Protein AF-I0EMR9-F1 (afdb_monomer_lite)

pLDDT: mean 77.84, std 14.48, range [37.31, 94.44]

Foldseek 3Di:
DCVVPDPVCPDDDAFDPLLLCLLPDPDDDPVSVVVSVVCCVPDPSVRSCVVRCVVVVVCCVVPVVPPCPVVVVVVVVLVVLLVVLVVVLVLLVVVLVLLVVLLVVLVVLLVVLLVQLQVLLVVLLVLLVVQLVVLLVVLLVVLLVVLLVVLVVPDDPVRSLVVSVVSLVVVLVVSLVSNVVSLVVSLVVSLVSNLVSLVVSQVVVVVSQVVQVVSVHHDCLPHQDRDDDDDPVDLDPGLSVVLCCLSPNDPPPSDQCPVVVPDDDLSVLLVPQDDDPDDSVSSSVSSNRSSVVSSVCSVPPVRNVVSSVSNSVSSVVSSVVVSVVSVVSSVSSVVVSVVSVVVSVVSVVVSVVD

Organism: Helicobacter cetorum (strain ATCC BAA-429 / MIT 00-7128) (NCBI:txid182217)

Structure (mmCIF, N/CA/C/O backbone):
data_AF-I0EMR9-F1
#
_entry.id   AF-I0EMR9-F1
#
loop_
_atom_site.group_PDB
_atom_site.id
_atom_site.type_symbol
_atom_site.label_atom_id
_atom_site.label_alt_id
_atom_site.label_comp_id
_atom_site.label_asym_id
_atom_site.label_entity_id
_atom_site.label_seq_id
_atom_site.pdbx_PDB_ins_code
_atom_site.Cartn_x
_atom_site.Cartn_y
_atom_site.Cartn_z
_atom_site.occupancy
_atom_site.B_iso_or_equiv
_atom_site.auth_seq_id
_atom_site.auth_comp_id
_atom_site.auth_asym_id
_atom_site.auth_atom_id
_atom_site.pdbx_PDB_model_num
ATOM 1 N N . MET A 1 1 ? 24.211 -4.539 -69.429 1.00 57.00 1 MET A N 1
ATOM 2 C CA . MET A 1 1 ? 24.953 -4.117 -68.213 1.00 57.00 1 MET A CA 1
ATOM 3 C C . MET A 1 1 ? 24.045 -3.505 -67.154 1.00 57.00 1 MET A C 1
ATOM 5 O O . MET A 1 1 ? 24.111 -3.964 -66.026 1.00 57.00 1 MET A O 1
ATOM 9 N N . LYS A 1 2 ? 23.170 -2.542 -67.484 1.00 52.72 2 LYS A N 1
ATOM 10 C CA . LYS A 1 2 ? 22.245 -1.935 -66.504 1.00 52.72 2 LYS A CA 1
ATOM 11 C C . LYS A 1 2 ? 21.283 -2.948 -65.848 1.00 52.72 2 LYS A C 1
ATOM 13 O O . LYS A 1 2 ? 21.118 -2.918 -64.638 1.00 52.72 2 LYS A O 1
ATOM 18 N N . GLU A 1 3 ? 20.773 -3.917 -66.617 1.00 60.38 3 GLU A N 1
ATOM 19 C CA . GLU A 1 3 ? 19.965 -5.050 -66.111 1.00 60.38 3 GLU A CA 1
ATOM 20 C C . GLU A 1 3 ? 20.695 -5.967 -65.112 1.00 60.38 3 GLU A C 1
ATOM 22 O O . GLU A 1 3 ? 20.042 -6.654 -64.338 1.00 60.38 3 GLU A O 1
ATOM 27 N N . SER A 1 4 ? 22.033 -5.994 -65.112 1.00 60.91 4 SER A N 1
ATOM 28 C CA . SER A 1 4 ? 22.829 -6.928 -64.295 1.00 60.91 4 SER A CA 1
ATOM 29 C C . SER A 1 4 ? 23.559 -6.254 -63.127 1.00 60.91 4 SER A C 1
ATOM 31 O O . SER A 1 4 ? 23.993 -6.944 -62.212 1.00 60.91 4 SER A O 1
ATOM 33 N N . LEU A 1 5 ? 23.738 -4.926 -63.167 1.00 63.31 5 LEU A N 1
ATOM 34 C CA . LEU A 1 5 ? 24.597 -4.171 -62.237 1.00 63.31 5 LEU A CA 1
ATOM 35 C C . LEU A 1 5 ? 23.860 -3.053 -61.466 1.00 63.31 5 LEU A C 1
ATOM 37 O O . LEU A 1 5 ? 24.448 -2.454 -60.567 1.00 63.31 5 LEU A O 1
ATOM 41 N N . GLY A 1 6 ? 22.582 -2.796 -61.773 1.00 63.25 6 GLY A N 1
ATOM 42 C CA . GLY A 1 6 ? 21.730 -1.838 -61.055 1.00 63.25 6 GLY A CA 1
ATOM 43 C C . GLY A 1 6 ? 22.098 -0.358 -61.253 1.00 63.25 6 GLY A C 1
ATOM 44 O O . GLY A 1 6 ? 22.962 -0.008 -62.057 1.00 63.25 6 GLY A O 1
ATOM 45 N N . ASP A 1 7 ? 21.440 0.524 -60.494 1.00 60.56 7 ASP A N 1
ATOM 46 C CA . ASP A 1 7 ? 21.558 1.994 -60.609 1.00 60.56 7 ASP A CA 1
ATOM 47 C C . ASP A 1 7 ? 22.852 2.581 -60.014 1.00 60.56 7 ASP A C 1
ATOM 49 O O . ASP A 1 7 ? 23.124 3.779 -60.128 1.00 60.56 7 ASP A O 1
ATOM 53 N N . PHE A 1 8 ? 23.677 1.744 -59.379 1.00 55.03 8 PHE A N 1
ATOM 54 C CA . PHE A 1 8 ? 24.953 2.155 -58.789 1.00 55.03 8 PHE A CA 1
ATOM 55 C C . PHE A 1 8 ? 26.100 2.217 -59.814 1.00 55.03 8 PHE A C 1
ATOM 57 O O . PHE A 1 8 ? 27.158 2.765 -59.507 1.00 55.03 8 PHE A O 1
ATOM 64 N N . TYR A 1 9 ? 25.900 1.699 -61.033 1.00 57.62 9 TYR A N 1
ATOM 65 C CA . TYR A 1 9 ? 26.898 1.689 -62.109 1.00 57.62 9 TYR A CA 1
ATOM 66 C C . TYR A 1 9 ? 26.461 2.589 -63.276 1.00 57.62 9 TYR A C 1
ATOM 68 O O . TYR A 1 9 ? 25.868 2.145 -64.258 1.00 57.62 9 TYR A O 1
ATOM 76 N N . ASN A 1 10 ? 26.755 3.888 -63.160 1.00 57.81 10 ASN A N 1
ATOM 77 C CA . ASN A 1 10 ? 26.250 4.912 -64.086 1.00 57.81 10 ASN A CA 1
ATOM 78 C C . ASN A 1 10 ? 27.182 5.239 -65.261 1.00 57.81 10 ASN A C 1
ATOM 80 O O . ASN A 1 10 ? 26.785 5.975 -66.163 1.00 57.81 10 ASN A O 1
ATOM 84 N N . GLN A 1 11 ? 28.408 4.712 -65.278 1.00 66.44 11 GLN A N 1
ATOM 85 C CA . GLN A 1 11 ? 29.391 4.980 -66.331 1.00 66.44 11 GLN A CA 1
ATOM 86 C C . GLN A 1 11 ? 30.231 3.734 -66.627 1.00 66.44 11 GLN A C 1
ATOM 88 O O . GLN A 1 11 ? 30.486 2.916 -65.744 1.00 66.44 11 GLN A O 1
ATOM 93 N N . HIS A 1 12 ? 30.653 3.586 -67.883 1.00 73.12 12 HIS A N 1
ATOM 94 C CA . HIS A 1 12 ? 31.552 2.522 -68.323 1.00 73.12 12 HIS A CA 1
ATOM 95 C C . HIS A 1 12 ? 32.537 3.075 -69.355 1.00 73.12 12 HIS A C 1
ATOM 97 O O . HIS A 1 12 ? 32.169 3.917 -70.173 1.00 73.12 12 HIS A O 1
ATOM 103 N N . LEU A 1 13 ? 33.781 2.592 -69.315 1.00 81.81 13 LEU A N 1
ATOM 104 C CA . LEU A 1 13 ? 34.810 2.905 -70.302 1.00 81.81 13 LEU A CA 1
ATOM 105 C C . LEU A 1 13 ? 35.253 1.609 -70.983 1.00 81.81 13 LEU A C 1
ATOM 107 O O . LEU A 1 13 ? 35.624 0.648 -70.312 1.00 81.81 13 LEU A O 1
ATOM 111 N N . VAL A 1 14 ? 35.212 1.589 -72.314 1.00 86.62 14 VAL A N 1
ATOM 112 C CA . VAL A 1 14 ? 35.614 0.435 -73.127 1.00 86.62 14 VAL A CA 1
ATOM 113 C C . VAL A 1 14 ? 36.979 0.712 -73.748 1.00 86.62 14 VAL A C 1
ATOM 115 O O . VAL A 1 14 ? 37.175 1.752 -74.377 1.00 86.62 14 VAL A O 1
ATOM 118 N N . LEU A 1 15 ? 37.908 -0.231 -73.594 1.00 93.06 15 LEU A N 1
ATOM 119 C CA . LEU A 1 15 ? 39.251 -0.172 -74.170 1.00 93.06 15 LEU A CA 1
ATOM 120 C C . LEU A 1 15 ? 39.703 -1.547 -74.673 1.00 93.06 15 LEU A C 1
ATOM 122 O O . LEU A 1 15 ? 39.215 -2.579 -74.210 1.00 93.06 15 LEU A O 1
ATOM 126 N N . SER A 1 16 ? 40.680 -1.563 -75.583 1.00 93.31 16 SER A N 1
ATOM 127 C CA . SER A 1 16 ? 41.317 -2.802 -76.046 1.00 93.31 16 SER A CA 1
ATOM 128 C C . SER A 1 16 ? 42.673 -2.997 -75.373 1.00 93.31 16 SER A C 1
ATOM 130 O O . SER A 1 16 ? 43.706 -2.534 -75.856 1.00 93.31 16 SER A O 1
ATOM 132 N N . ALA A 1 17 ? 42.681 -3.709 -74.244 1.00 90.06 17 ALA A N 1
ATOM 133 C CA . ALA A 1 17 ? 43.898 -3.954 -73.468 1.00 90.06 17 ALA A CA 1
ATOM 134 C C . ALA A 1 17 ? 44.997 -4.654 -74.289 1.00 90.06 17 ALA A C 1
ATOM 136 O O . ALA A 1 17 ? 46.173 -4.324 -74.153 1.00 90.06 17 ALA A O 1
ATOM 137 N N . ARG A 1 18 ? 44.614 -5.577 -75.183 1.00 89.75 18 ARG A N 1
ATOM 138 C CA . ARG A 1 18 ? 45.546 -6.300 -76.061 1.00 89.75 18 ARG A CA 1
ATOM 139 C C . ARG A 1 18 ? 46.257 -5.358 -77.032 1.00 89.75 18 ARG A C 1
ATOM 141 O O . ARG A 1 18 ? 47.477 -5.419 -77.138 1.00 89.75 18 ARG A O 1
ATOM 148 N N . VAL A 1 19 ? 45.514 -4.462 -77.684 1.00 90.50 19 VAL A N 1
ATOM 149 C CA . VAL A 1 19 ? 46.076 -3.496 -78.643 1.00 90.50 19 VAL A CA 1
ATOM 150 C C . VAL A 1 19 ? 46.979 -2.489 -77.929 1.00 90.50 19 VAL A C 1
ATOM 152 O O . VAL A 1 19 ? 48.073 -2.202 -78.412 1.00 90.50 19 VAL A O 1
ATOM 155 N N . ILE A 1 20 ? 46.589 -2.022 -76.739 1.00 91.75 20 ILE A N 1
ATOM 156 C CA . ILE A 1 20 ? 47.419 -1.133 -75.908 1.00 91.75 20 ILE A CA 1
ATOM 157 C C . ILE A 1 20 ? 48.723 -1.827 -75.507 1.00 91.75 20 ILE A C 1
ATOM 159 O O . ILE A 1 20 ? 49.802 -1.262 -75.678 1.00 91.75 20 ILE A O 1
ATOM 163 N N . PHE A 1 21 ? 48.633 -3.063 -75.010 1.00 90.94 21 PHE A N 1
ATOM 164 C CA . PHE A 1 21 ? 49.788 -3.858 -74.602 1.00 90.94 21 PHE A CA 1
ATOM 165 C C . PHE A 1 21 ? 50.776 -4.053 -75.756 1.00 90.94 21 PHE A C 1
ATOM 167 O O . PHE A 1 21 ? 51.955 -3.742 -75.603 1.00 90.94 21 PHE A O 1
ATOM 174 N N . LEU A 1 22 ? 50.298 -4.498 -76.922 1.00 89.94 22 LEU A N 1
ATOM 175 C CA . LEU A 1 22 ? 51.147 -4.698 -78.100 1.00 89.94 22 LEU A CA 1
ATOM 176 C C . LEU A 1 22 ? 51.784 -3.384 -78.580 1.00 89.94 22 LEU A C 1
ATOM 178 O O . LEU A 1 22 ? 52.939 -3.379 -79.002 1.00 89.94 22 LEU A O 1
ATOM 182 N N . SER A 1 23 ? 51.073 -2.261 -78.456 1.00 88.75 23 SER A N 1
ATOM 183 C CA . SER A 1 23 ? 51.572 -0.940 -78.859 1.00 88.75 23 SER A CA 1
ATOM 184 C C . SER A 1 23 ? 52.645 -0.382 -77.912 1.00 88.75 23 SER A C 1
ATOM 186 O O . SER A 1 23 ? 53.575 0.288 -78.364 1.00 88.75 23 SER A O 1
ATOM 188 N N . LEU A 1 24 ? 52.545 -0.644 -76.602 1.00 88.31 24 LEU A N 1
ATOM 189 C CA . LEU A 1 24 ? 53.453 -0.092 -75.581 1.00 88.31 24 LEU A CA 1
ATOM 190 C C . LEU A 1 24 ? 54.615 -1.014 -75.198 1.00 88.31 24 LEU A C 1
ATOM 192 O O . LEU A 1 24 ? 55.647 -0.518 -74.750 1.00 88.31 24 LEU A O 1
ATOM 196 N N . ALA A 1 25 ? 54.464 -2.332 -75.327 1.00 87.19 25 ALA A N 1
ATOM 197 C CA . ALA A 1 25 ? 55.454 -3.282 -74.836 1.00 87.19 25 ALA A CA 1
ATOM 198 C C . ALA A 1 25 ? 56.782 -3.187 -75.605 1.00 87.19 25 ALA A C 1
ATOM 200 O O . ALA A 1 25 ? 56.816 -3.258 -76.839 1.00 87.19 25 ALA A O 1
ATOM 201 N N . ASN A 1 26 ? 57.879 -3.077 -74.852 1.00 80.56 26 ASN A N 1
ATOM 202 C CA . ASN A 1 26 ? 59.245 -3.031 -75.383 1.00 80.56 26 ASN A CA 1
ATOM 203 C C . ASN A 1 26 ? 59.861 -4.426 -75.556 1.00 80.56 26 ASN A C 1
ATOM 205 O O . ASN A 1 26 ? 60.714 -4.610 -76.416 1.00 80.56 26 ASN A O 1
ATOM 209 N N . PHE A 1 27 ? 59.405 -5.405 -74.773 1.00 80.69 27 PHE A N 1
ATOM 210 C CA . PHE A 1 27 ? 59.876 -6.787 -74.821 1.00 80.69 27 PHE A CA 1
ATOM 211 C C . PHE A 1 27 ? 58.673 -7.713 -74.972 1.00 80.69 27 PHE A C 1
ATOM 213 O O . PHE A 1 27 ? 57.772 -7.709 -74.132 1.00 80.69 27 PHE A O 1
ATOM 220 N N . LEU A 1 28 ? 58.641 -8.470 -76.067 1.00 83.44 28 LEU A N 1
ATOM 221 C CA . LEU A 1 28 ? 57.548 -9.366 -76.425 1.00 83.44 28 LEU A CA 1
ATOM 222 C C . LEU A 1 28 ? 58.104 -10.734 -76.823 1.00 83.44 28 LEU A C 1
ATOM 224 O O . LEU A 1 28 ? 59.169 -10.821 -77.422 1.00 83.44 28 LEU A O 1
ATOM 228 N N . LEU A 1 29 ? 57.354 -11.786 -76.497 1.00 83.38 29 LEU A N 1
ATOM 229 C CA . LEU A 1 29 ? 57.577 -13.137 -77.016 1.00 83.38 29 LEU A CA 1
ATOM 230 C C . LEU A 1 29 ? 57.146 -13.214 -78.493 1.00 83.38 29 LEU A C 1
ATOM 232 O O . LEU A 1 29 ? 56.261 -12.458 -78.902 1.00 83.38 29 LEU A O 1
ATOM 236 N N . ASP A 1 30 ? 57.732 -14.136 -79.260 1.00 76.25 30 ASP A N 1
ATOM 237 C CA . ASP A 1 30 ? 57.653 -14.197 -80.733 1.00 76.25 30 ASP A CA 1
ATOM 238 C C . ASP A 1 30 ? 56.242 -14.043 -81.321 1.00 76.25 30 ASP A C 1
ATOM 240 O O . ASP A 1 30 ? 56.047 -13.294 -82.280 1.00 76.25 30 ASP A O 1
ATOM 244 N N . ASP A 1 31 ? 55.231 -14.694 -80.745 1.00 78.19 31 ASP A N 1
ATOM 245 C CA . ASP A 1 31 ? 53.859 -14.614 -81.267 1.00 78.19 31 ASP A CA 1
ATOM 246 C C . ASP A 1 31 ? 53.235 -13.223 -81.076 1.00 78.19 31 ASP A C 1
ATOM 248 O O . ASP A 1 31 ? 52.557 -12.708 -81.967 1.00 78.19 31 ASP A O 1
ATOM 252 N N . ASN A 1 32 ? 53.529 -12.562 -79.952 1.00 84.62 32 ASN A N 1
ATOM 253 C CA . ASN A 1 32 ? 53.104 -11.183 -79.709 1.00 84.62 32 ASN A CA 1
ATOM 254 C C . ASN A 1 32 ? 53.882 -10.198 -80.595 1.00 84.62 32 ASN A C 1
ATOM 256 O O . ASN A 1 32 ? 53.346 -9.158 -80.973 1.00 84.62 32 ASN A O 1
ATOM 260 N N . LEU A 1 33 ? 55.141 -10.511 -80.918 1.00 83.38 33 LEU A N 1
ATOM 261 C CA . LEU A 1 33 ? 55.983 -9.687 -81.782 1.00 83.38 33 LEU A CA 1
ATOM 262 C C . LEU A 1 33 ? 55.445 -9.680 -83.218 1.00 83.38 33 LEU A C 1
ATOM 264 O O . LEU A 1 33 ? 55.213 -8.607 -83.769 1.00 83.38 33 LEU A O 1
ATOM 268 N N . LYS A 1 34 ? 55.100 -10.855 -83.760 1.00 85.75 34 LYS A N 1
ATOM 269 C CA . LYS A 1 34 ? 54.436 -10.979 -85.070 1.00 85.75 34 LYS A CA 1
ATOM 270 C C . LYS A 1 34 ? 53.102 -10.237 -85.119 1.00 85.75 34 LYS A C 1
ATOM 272 O O . LYS A 1 34 ? 52.757 -9.623 -86.126 1.00 85.75 34 LYS A O 1
ATOM 277 N N . GLU A 1 35 ? 52.314 -10.308 -84.049 1.00 86.94 35 GLU A N 1
ATOM 278 C CA . GLU A 1 35 ? 51.030 -9.604 -83.971 1.00 86.94 35 GLU A CA 1
ATOM 279 C C . GLU A 1 35 ? 51.223 -8.079 -83.915 1.00 86.94 35 GLU A C 1
ATOM 281 O O . GLU A 1 35 ? 50.539 -7.346 -84.629 1.00 86.94 35 GLU A O 1
ATOM 286 N N . LYS A 1 36 ? 52.209 -7.598 -83.146 1.00 87.44 36 LYS A N 1
ATOM 287 C CA . LYS A 1 36 ? 52.600 -6.182 -83.112 1.00 87.44 36 LYS A CA 1
ATOM 288 C C . LYS A 1 36 ? 53.056 -5.688 -84.486 1.00 87.44 36 LYS A C 1
ATOM 290 O O . LYS A 1 36 ? 52.600 -4.633 -84.919 1.00 87.44 36 LYS A O 1
ATOM 295 N N . GLU A 1 37 ? 53.905 -6.443 -85.181 1.00 87.75 37 GLU A N 1
ATOM 296 C CA . GLU A 1 37 ? 54.370 -6.112 -86.536 1.00 87.75 37 GLU A CA 1
ATOM 297 C C . GLU A 1 37 ? 53.203 -5.977 -87.522 1.00 87.75 37 GLU A C 1
ATOM 299 O O . GLU A 1 37 ? 53.158 -5.019 -88.292 1.00 87.75 37 GLU A O 1
ATOM 304 N N . LYS A 1 38 ? 52.205 -6.871 -87.455 1.00 89.44 38 LYS A N 1
ATOM 305 C CA . LYS A 1 38 ? 50.999 -6.789 -88.300 1.00 89.44 38 LYS A CA 1
ATOM 306 C C . LYS A 1 38 ? 50.188 -5.516 -88.064 1.00 89.44 38 LYS A C 1
ATOM 308 O O . LYS A 1 38 ? 49.702 -4.920 -89.027 1.00 89.44 38 LYS A O 1
ATOM 313 N N . PHE A 1 39 ? 50.031 -5.106 -86.806 1.00 89.62 39 PHE A N 1
ATOM 314 C CA . PHE A 1 39 ? 49.334 -3.865 -86.469 1.00 89.62 39 PHE A CA 1
ATOM 315 C C . PHE A 1 39 ? 50.131 -2.632 -86.912 1.00 89.62 39 PHE A C 1
ATOM 317 O O . PHE A 1 39 ? 49.555 -1.740 -87.533 1.00 89.62 39 PHE A O 1
ATOM 324 N N . LEU A 1 40 ? 51.448 -2.619 -86.673 1.00 86.75 40 LEU A N 1
ATOM 325 C CA . LEU A 1 40 ? 52.331 -1.510 -87.049 1.00 86.75 40 LEU A CA 1
ATOM 326 C C . LEU A 1 40 ? 52.543 -1.367 -88.562 1.00 86.75 40 LEU A C 1
ATOM 328 O O . LEU A 1 40 ? 52.886 -0.286 -89.030 1.00 86.75 40 LEU A O 1
ATOM 332 N N . ALA A 1 41 ? 52.299 -2.426 -89.338 1.00 91.62 41 ALA A N 1
ATOM 333 C CA . ALA A 1 41 ? 52.301 -2.357 -90.797 1.00 91.62 41 ALA A CA 1
ATOM 334 C C . ALA A 1 41 ? 51.144 -1.511 -91.369 1.00 91.62 41 ALA A C 1
ATOM 336 O O . ALA A 1 41 ? 51.240 -1.051 -92.503 1.00 91.62 41 ALA A O 1
ATOM 337 N N . HIS A 1 42 ? 50.059 -1.318 -90.608 1.00 91.81 42 HIS A N 1
ATOM 338 C CA . HIS A 1 42 ? 48.843 -0.634 -91.072 1.00 91.81 42 HIS A CA 1
ATOM 339 C C . HIS A 1 42 ? 48.521 0.645 -90.298 1.00 91.81 42 HIS A C 1
ATOM 341 O O . HIS A 1 42 ? 47.816 1.506 -90.817 1.00 91.81 42 HIS A O 1
ATOM 347 N N . PHE A 1 43 ? 49.004 0.759 -89.063 1.00 91.12 43 PHE A N 1
ATOM 348 C CA . PHE A 1 43 ? 48.724 1.877 -88.172 1.00 91.12 43 PHE A CA 1
ATOM 349 C C . PHE A 1 43 ? 49.983 2.240 -87.397 1.00 91.12 43 PHE A C 1
ATOM 351 O O . PHE A 1 43 ? 50.720 1.370 -86.938 1.00 91.12 43 PHE A O 1
ATOM 358 N N . SER A 1 44 ? 50.208 3.528 -87.189 1.00 92.88 44 SER A N 1
ATOM 359 C CA . SER A 1 44 ? 51.214 3.998 -86.244 1.00 92.88 44 SER A CA 1
ATOM 360 C C . SER A 1 44 ? 50.865 3.578 -84.811 1.00 92.88 44 SER A C 1
ATOM 362 O O . SER A 1 44 ? 49.720 3.255 -84.475 1.00 92.88 44 SER A O 1
ATOM 364 N N . LYS A 1 45 ? 51.865 3.605 -83.928 1.00 90.31 45 LYS A N 1
ATOM 365 C CA . LYS A 1 45 ? 51.675 3.331 -82.499 1.00 90.31 45 LYS A CA 1
ATOM 366 C C . LYS A 1 45 ? 50.619 4.262 -81.896 1.00 90.31 45 LYS A C 1
ATOM 368 O O . LYS A 1 45 ? 49.773 3.815 -81.128 1.00 90.31 45 LYS A O 1
ATOM 373 N N . GLU A 1 46 ? 50.670 5.538 -82.245 1.00 92.44 46 GLU A N 1
ATOM 374 C CA . GLU A 1 46 ? 49.771 6.577 -81.755 1.00 92.44 46 GLU A CA 1
ATOM 375 C C . GLU A 1 46 ? 48.325 6.309 -82.199 1.00 92.44 46 GLU A C 1
ATOM 377 O O . GLU A 1 46 ? 47.419 6.346 -81.367 1.00 92.44 46 GLU A O 1
ATOM 382 N N . GLU A 1 47 ? 48.114 5.919 -83.462 1.00 92.50 47 GLU A N 1
ATOM 383 C CA . GLU A 1 47 ? 46.792 5.539 -83.984 1.00 92.50 47 GLU A CA 1
ATOM 384 C C . GLU A 1 47 ? 46.230 4.285 -83.303 1.00 92.50 47 GLU A C 1
ATOM 386 O O . GLU A 1 47 ? 45.028 4.208 -83.037 1.00 92.50 47 GLU A O 1
ATOM 391 N N . LEU A 1 48 ? 47.074 3.296 -82.990 1.00 93.62 48 LEU A N 1
ATOM 392 C CA . LEU A 1 48 ? 46.652 2.105 -82.245 1.00 93.62 48 LEU A CA 1
ATOM 393 C C . LEU A 1 48 ? 46.239 2.454 -80.810 1.00 93.62 48 LEU A C 1
ATOM 395 O O . LEU A 1 48 ? 45.227 1.944 -80.324 1.00 93.62 48 LEU A O 1
ATOM 399 N N . LEU A 1 49 ? 46.984 3.337 -80.137 1.00 94.00 49 LEU A N 1
ATOM 400 C CA . LEU A 1 49 ? 46.650 3.813 -78.791 1.00 94.00 49 LEU A CA 1
ATOM 401 C C . LEU A 1 49 ? 45.358 4.637 -78.778 1.00 94.00 49 LEU A C 1
ATOM 403 O O . LEU A 1 49 ? 44.544 4.478 -77.864 1.00 94.00 49 LEU A O 1
ATOM 407 N N . GLU A 1 50 ? 45.138 5.469 -79.794 1.00 93.00 50 GLU A N 1
ATOM 408 C CA . GLU A 1 50 ? 43.900 6.228 -79.964 1.00 93.00 50 GLU A CA 1
ATOM 409 C C . GLU A 1 50 ? 42.704 5.300 -80.212 1.00 93.00 50 GLU A C 1
ATOM 411 O O . GLU A 1 50 ? 41.735 5.335 -79.452 1.00 93.00 50 GLU A O 1
ATOM 416 N N . LYS A 1 51 ? 42.796 4.391 -81.194 1.00 90.75 51 LYS A N 1
ATOM 417 C CA . LYS A 1 51 ? 41.730 3.420 -81.513 1.00 90.75 51 LYS A CA 1
ATOM 418 C C . LYS A 1 51 ? 41.410 2.481 -80.354 1.00 90.75 51 LYS A C 1
ATOM 420 O O . LYS A 1 51 ? 40.282 2.008 -80.238 1.00 90.75 51 LYS A O 1
ATOM 425 N N . ALA A 1 52 ? 42.387 2.199 -79.496 1.00 93.69 52 ALA A N 1
ATOM 426 C CA . ALA A 1 52 ? 42.190 1.376 -78.312 1.00 93.69 52 ALA A CA 1
ATOM 427 C C . ALA A 1 52 ? 41.673 2.154 -77.087 1.00 93.69 52 ALA A C 1
ATOM 429 O O . ALA A 1 52 ? 41.543 1.550 -76.020 1.00 93.69 52 ALA A O 1
ATOM 430 N N . ASN A 1 53 ? 41.364 3.452 -77.226 1.00 93.50 53 ASN A N 1
ATOM 431 C CA . ASN A 1 53 ? 40.924 4.364 -76.162 1.00 93.50 53 ASN A CA 1
ATOM 432 C C . ASN A 1 53 ? 41.933 4.541 -75.013 1.00 93.50 53 ASN A C 1
ATOM 434 O O . ASN A 1 53 ? 41.553 4.876 -73.887 1.00 93.50 53 ASN A O 1
ATOM 438 N N . PHE A 1 54 ? 43.232 4.361 -75.271 1.00 93.31 54 PHE A N 1
ATOM 439 C CA . PHE A 1 54 ? 44.263 4.478 -74.237 1.00 93.31 54 PHE A CA 1
ATOM 440 C C . PHE A 1 54 ? 44.296 5.868 -73.601 1.00 93.31 54 PHE A C 1
ATOM 442 O O . PHE A 1 54 ? 44.312 5.990 -72.378 1.00 93.31 54 PHE A O 1
ATOM 449 N N . TYR A 1 55 ? 44.275 6.925 -74.415 1.00 92.00 55 TYR A N 1
ATOM 450 C CA . TYR A 1 55 ? 44.365 8.297 -73.912 1.00 92.00 55 TYR A CA 1
ATOM 451 C C . TYR A 1 55 ? 43.119 8.708 -73.124 1.00 92.00 55 TYR A C 1
ATOM 453 O O . TYR A 1 55 ? 43.245 9.368 -72.095 1.00 92.00 55 TYR A O 1
ATOM 461 N N . ALA A 1 56 ? 41.933 8.257 -73.545 1.00 88.50 56 ALA A N 1
ATOM 462 C CA . ALA A 1 56 ? 40.697 8.447 -72.789 1.00 88.50 56 ALA A CA 1
ATOM 463 C C . ALA A 1 56 ? 40.768 7.749 -71.419 1.00 88.50 56 ALA A C 1
ATOM 465 O O . ALA A 1 56 ? 40.424 8.352 -70.405 1.00 88.50 56 ALA A O 1
ATOM 466 N N . PHE A 1 57 ? 41.297 6.521 -71.367 1.00 89.56 57 PHE A N 1
ATOM 467 C CA . PHE A 1 57 ? 41.519 5.798 -70.112 1.00 89.56 57 PHE A CA 1
ATOM 468 C C . PHE A 1 57 ? 42.570 6.459 -69.214 1.00 89.56 57 PHE A C 1
ATOM 470 O O . PHE A 1 57 ? 42.338 6.638 -68.020 1.00 89.56 57 PHE A O 1
ATOM 477 N N . SER A 1 58 ? 43.704 6.875 -69.780 1.00 87.25 58 SER A N 1
ATOM 478 C CA . SER A 1 58 ? 44.755 7.578 -69.041 1.00 87.25 58 SER A CA 1
ATOM 479 C C . SER A 1 58 ? 44.238 8.894 -68.458 1.00 87.25 58 SER A C 1
ATOM 481 O O . SER A 1 58 ? 44.520 9.206 -67.302 1.00 87.25 58 SER A O 1
ATOM 483 N N . LYS A 1 59 ? 43.451 9.649 -69.233 1.00 86.88 59 LYS A N 1
ATOM 484 C CA . LYS A 1 59 ? 42.806 10.882 -68.775 1.00 86.88 59 LYS A CA 1
ATOM 485 C C . LYS A 1 59 ? 41.802 10.596 -67.660 1.00 86.88 59 LYS A C 1
ATOM 487 O O . LYS A 1 59 ? 41.868 11.260 -66.633 1.00 86.88 59 LYS A O 1
ATOM 492 N N . PHE A 1 60 ? 40.957 9.575 -67.810 1.00 86.19 60 PHE A N 1
ATOM 493 C CA . PHE A 1 60 ? 40.019 9.147 -66.770 1.00 86.19 60 PHE A CA 1
ATOM 494 C C . PHE A 1 60 ? 40.737 8.821 -65.453 1.00 86.19 60 PHE A C 1
ATOM 496 O O . PHE A 1 60 ? 40.355 9.330 -64.402 1.00 86.19 60 PHE A O 1
ATOM 503 N N . LEU A 1 61 ? 41.820 8.034 -65.492 1.00 82.88 61 LEU A N 1
ATOM 504 C CA . LEU A 1 61 ? 42.590 7.713 -64.287 1.00 82.88 61 LEU A CA 1
ATOM 505 C C . LEU A 1 61 ? 43.168 8.968 -63.623 1.00 82.88 61 LEU A C 1
ATOM 507 O O . LEU A 1 61 ? 43.072 9.116 -62.408 1.00 82.88 61 LEU A O 1
ATOM 511 N N . GLN A 1 62 ? 43.741 9.879 -64.408 1.00 80.44 62 GLN A N 1
ATOM 512 C CA . GLN A 1 62 ? 44.426 11.062 -63.883 1.00 80.44 62 GLN A CA 1
ATOM 513 C C . GLN A 1 62 ? 43.471 12.180 -63.438 1.00 80.44 62 GLN A C 1
ATOM 515 O O . GLN A 1 62 ? 43.801 12.915 -62.511 1.00 80.44 62 GLN A O 1
ATOM 520 N N . GLN A 1 63 ? 42.313 12.324 -64.087 1.00 76.69 63 GLN A N 1
ATOM 521 C CA . GLN A 1 63 ? 41.443 13.497 -63.942 1.00 76.69 63 GLN A CA 1
ATOM 522 C C . GLN A 1 63 ? 40.052 13.197 -63.390 1.00 76.69 63 GLN A C 1
ATOM 524 O O . GLN A 1 63 ? 39.480 14.084 -62.772 1.00 76.69 63 GLN A O 1
ATOM 529 N N . ASP A 1 64 ? 39.511 11.989 -63.557 1.00 71.81 64 ASP A N 1
ATOM 530 C CA . ASP A 1 64 ? 38.122 11.678 -63.171 1.00 71.81 64 ASP A CA 1
ATOM 531 C C . ASP A 1 64 ? 38.056 10.684 -61.996 1.00 71.81 64 ASP A C 1
ATOM 533 O O . ASP A 1 64 ? 37.190 10.764 -61.114 1.00 71.81 64 ASP A O 1
ATOM 537 N N . PHE A 1 65 ? 39.000 9.739 -61.957 1.00 72.81 65 PHE A N 1
ATOM 538 C CA . PHE A 1 65 ? 39.082 8.709 -60.927 1.00 72.81 65 PHE A CA 1
ATOM 539 C C . PHE A 1 65 ? 39.725 9.237 -59.640 1.00 72.81 65 PHE A C 1
ATOM 541 O O . PHE A 1 65 ? 39.119 9.136 -58.572 1.00 72.81 65 PHE A O 1
ATOM 548 N N . ILE A 1 66 ? 40.924 9.827 -59.745 1.00 70.75 66 ILE A N 1
ATOM 549 C CA . ILE A 1 66 ? 41.731 10.280 -58.595 1.00 70.75 66 ILE A CA 1
ATOM 550 C C . ILE A 1 66 ? 41.240 11.630 -58.035 1.00 70.75 66 ILE A C 1
ATOM 552 O O . ILE A 1 66 ? 41.486 11.951 -56.867 1.00 70.75 66 ILE A O 1
ATOM 556 N N . THR A 1 67 ? 40.485 12.410 -58.810 1.00 69.06 67 THR A N 1
ATOM 557 C CA . THR A 1 67 ? 39.928 13.692 -58.356 1.00 69.06 67 THR A CA 1
ATOM 558 C C . THR A 1 67 ? 38.799 13.514 -57.347 1.00 69.06 67 THR A C 1
ATOM 560 O O . THR A 1 67 ? 38.005 12.564 -57.381 1.00 69.06 67 THR A O 1
ATOM 563 N N . ASN A 1 68 ? 38.751 14.460 -56.406 1.00 68.44 68 ASN A N 1
ATOM 564 C CA . ASN A 1 68 ? 37.755 14.550 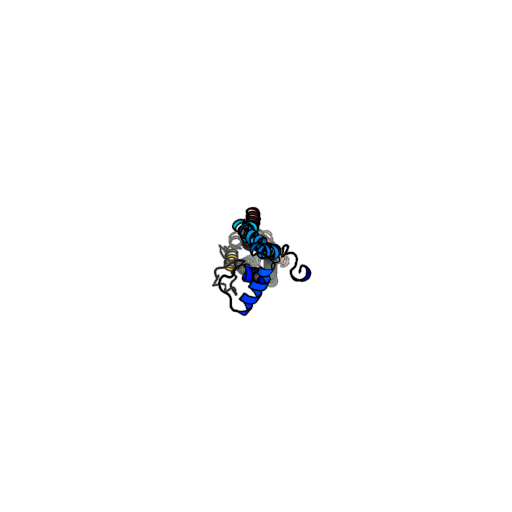-55.341 1.00 68.44 68 ASN A CA 1
ATOM 565 C C . ASN A 1 68 ? 37.645 13.269 -54.489 1.00 68.44 68 ASN A C 1
ATOM 567 O O . ASN A 1 68 ? 36.620 13.026 -53.857 1.00 68.44 68 ASN A O 1
ATOM 571 N N . THR A 1 69 ? 38.700 12.442 -54.435 1.00 74.62 69 THR A N 1
ATOM 572 C CA . THR A 1 69 ? 38.728 11.196 -53.645 1.00 74.62 69 THR A CA 1
ATOM 573 C C . THR A 1 69 ? 38.424 11.461 -52.169 1.00 74.62 69 THR A C 1
ATOM 575 O O . THR A 1 69 ? 37.616 10.753 -51.573 1.00 74.62 69 THR A O 1
ATOM 578 N N . GLN A 1 70 ? 38.987 12.530 -51.593 1.00 75.31 70 GLN A N 1
ATOM 579 C CA . GLN A 1 70 ? 38.702 12.925 -50.211 1.00 75.31 70 GLN A CA 1
ATOM 580 C C . GLN A 1 70 ? 37.227 13.303 -50.008 1.00 75.31 70 GLN A C 1
ATOM 582 O O . GLN A 1 70 ? 36.619 12.900 -49.020 1.00 75.31 70 GLN A O 1
ATOM 587 N N . GLU A 1 71 ? 36.622 14.031 -50.949 1.00 80.50 71 GLU A N 1
ATOM 588 C CA . GLU A 1 71 ? 35.201 14.390 -50.891 1.00 80.50 71 GLU A CA 1
ATOM 589 C C . GLU A 1 71 ? 34.298 13.162 -51.044 1.00 80.50 71 GLU A C 1
ATOM 591 O O . GLU A 1 71 ? 33.333 13.018 -50.294 1.00 80.50 71 GLU A O 1
ATOM 596 N N . LYS A 1 72 ? 34.635 12.238 -51.956 1.00 77.38 72 LYS A N 1
ATOM 597 C CA . LYS A 1 72 ? 33.938 10.953 -52.137 1.00 77.38 72 LYS A CA 1
ATOM 598 C C . LYS A 1 72 ? 33.989 10.124 -50.845 1.00 77.38 72 LYS A C 1
ATOM 600 O O . LYS A 1 72 ? 32.949 9.655 -50.382 1.00 77.38 72 LYS A O 1
ATOM 605 N N . ILE A 1 73 ? 35.164 10.008 -50.215 1.00 78.12 73 ILE A N 1
ATOM 606 C CA . ILE A 1 73 ? 35.345 9.320 -48.923 1.00 78.12 73 ILE A CA 1
ATOM 607 C C . ILE A 1 73 ? 34.527 10.007 -47.822 1.00 78.12 73 ILE A C 1
ATOM 609 O O . ILE A 1 73 ? 33.784 9.337 -47.104 1.00 78.12 73 ILE A O 1
ATOM 613 N N . ASN A 1 74 ? 34.607 11.335 -47.709 1.00 81.31 74 ASN A N 1
ATOM 614 C CA . ASN A 1 74 ? 33.860 12.104 -46.712 1.00 81.31 74 ASN A CA 1
ATOM 615 C C . ASN A 1 74 ? 32.341 11.949 -46.889 1.00 81.31 74 ASN A C 1
ATOM 617 O O . ASN A 1 74 ? 31.620 11.827 -45.903 1.00 81.31 74 ASN A O 1
ATOM 621 N N . THR A 1 75 ? 31.842 11.921 -48.126 1.00 82.06 75 THR A N 1
ATOM 622 C CA . THR A 1 75 ? 30.418 11.717 -48.437 1.00 82.06 75 THR A CA 1
ATOM 623 C C . THR A 1 75 ? 29.949 10.317 -48.045 1.00 82.06 75 THR A C 1
ATOM 625 O O . THR A 1 75 ? 28.940 10.180 -47.353 1.00 82.06 75 THR A O 1
ATOM 628 N N . VAL A 1 76 ? 30.701 9.272 -48.405 1.00 82.94 76 VAL A N 1
ATOM 629 C CA . VAL A 1 76 ? 30.368 7.890 -48.017 1.00 82.94 76 VAL A CA 1
ATOM 630 C C . VAL A 1 76 ? 30.422 7.715 -46.495 1.00 82.94 76 VAL A C 1
ATOM 632 O O . VAL A 1 76 ? 29.539 7.080 -45.920 1.00 82.94 76 VAL A O 1
ATOM 635 N N . ASN A 1 77 ? 31.418 8.295 -45.820 1.00 82.12 77 ASN A N 1
ATOM 636 C CA . ASN A 1 77 ? 31.533 8.229 -44.361 1.00 82.12 77 ASN A CA 1
ATOM 637 C C . ASN A 1 77 ? 30.388 8.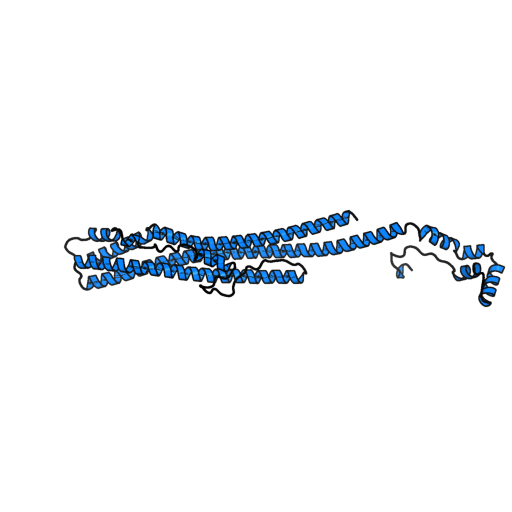970 -43.655 1.00 82.12 77 ASN A C 1
ATOM 639 O O . ASN A 1 77 ? 29.822 8.426 -42.707 1.00 82.12 77 ASN A O 1
ATOM 643 N N . ARG A 1 78 ? 29.985 10.153 -44.146 1.00 84.00 78 ARG A N 1
ATOM 644 C CA . ARG A 1 78 ? 28.792 10.867 -43.657 1.00 84.00 78 ARG A CA 1
ATOM 645 C C . ARG A 1 78 ? 27.530 10.027 -43.814 1.00 84.00 78 ARG A C 1
ATOM 647 O O . ARG A 1 78 ? 26.791 9.860 -42.850 1.00 84.00 78 ARG A O 1
ATOM 654 N N . HIS A 1 79 ? 27.326 9.409 -44.977 1.00 85.81 79 HIS A N 1
ATOM 655 C CA . HIS A 1 79 ? 26.179 8.526 -45.199 1.00 85.81 79 HIS A CA 1
ATOM 656 C C . HIS A 1 79 ? 26.164 7.323 -44.238 1.00 85.81 79 HIS A C 1
ATOM 658 O O . HIS A 1 79 ? 25.119 6.994 -43.673 1.00 85.81 79 HIS A O 1
ATOM 664 N N . LYS A 1 80 ? 27.324 6.694 -43.993 1.00 84.62 80 LYS A N 1
ATOM 665 C CA . LYS A 1 80 ? 27.458 5.606 -43.007 1.00 84.62 80 LYS A CA 1
ATOM 666 C C . LYS A 1 80 ? 27.109 6.070 -41.589 1.00 84.62 80 LYS A C 1
ATOM 668 O O . LYS A 1 80 ? 26.387 5.360 -40.892 1.00 84.62 80 LYS A O 1
ATOM 673 N N . LEU A 1 81 ? 27.587 7.246 -41.177 1.00 85.00 81 LEU A N 1
ATOM 674 C CA . LEU A 1 81 ? 27.277 7.831 -39.868 1.00 85.00 81 LEU A CA 1
ATOM 675 C C . LEU A 1 81 ? 25.786 8.151 -39.725 1.00 85.00 81 LEU A C 1
ATOM 677 O O . LEU A 1 81 ? 25.183 7.750 -38.734 1.00 85.00 81 LEU A O 1
ATOM 681 N N . ILE A 1 82 ? 25.176 8.792 -40.726 1.00 88.06 82 ILE A N 1
ATOM 682 C CA . ILE A 1 82 ? 23.737 9.095 -40.739 1.00 88.06 82 ILE A CA 1
ATOM 683 C C . ILE A 1 82 ? 22.915 7.805 -40.639 1.00 88.06 82 ILE A C 1
ATOM 685 O O . ILE A 1 82 ? 22.028 7.711 -39.797 1.00 88.06 82 ILE A O 1
ATOM 689 N N . THR A 1 83 ? 23.260 6.779 -41.421 1.00 87.81 83 THR A N 1
ATOM 690 C CA . THR A 1 83 ? 22.574 5.475 -41.390 1.00 87.81 83 THR A CA 1
ATOM 691 C C . THR A 1 83 ? 22.688 4.803 -40.019 1.00 87.81 83 THR A C 1
ATOM 693 O O . THR A 1 83 ? 21.733 4.195 -39.529 1.00 87.81 83 THR A O 1
ATOM 696 N N . LEU A 1 84 ? 23.856 4.907 -39.374 1.00 85.62 84 LEU A N 1
ATOM 697 C CA . LEU A 1 84 ? 24.059 4.404 -38.019 1.00 85.62 84 LEU A CA 1
ATOM 698 C C . LEU A 1 84 ? 23.189 5.171 -37.012 1.00 85.62 84 LEU A C 1
ATOM 700 O O . LEU A 1 84 ? 22.497 4.535 -36.218 1.00 85.62 84 LEU A O 1
ATOM 704 N N . ILE A 1 85 ? 23.176 6.507 -37.076 1.00 87.56 85 ILE A N 1
ATOM 705 C CA . ILE A 1 85 ? 22.340 7.357 -36.216 1.00 87.56 85 ILE A CA 1
ATOM 706 C C . ILE A 1 85 ? 20.858 7.024 -36.405 1.00 87.56 85 ILE A C 1
ATOM 708 O O . ILE A 1 85 ? 20.169 6.815 -35.413 1.00 87.56 85 ILE A O 1
ATOM 712 N N . ASP A 1 86 ? 20.384 6.857 -37.639 1.00 90.12 86 ASP A N 1
ATOM 713 C CA . ASP A 1 86 ? 18.997 6.473 -37.929 1.00 90.12 86 ASP A CA 1
ATOM 714 C C . ASP A 1 86 ? 18.632 5.115 -37.332 1.00 90.12 86 ASP A C 1
ATOM 716 O O . ASP A 1 86 ? 17.577 4.947 -36.716 1.00 90.12 86 ASP A O 1
ATOM 720 N N . LYS A 1 87 ? 19.532 4.133 -37.435 1.00 88.00 87 LYS A N 1
ATOM 721 C CA . LYS A 1 87 ? 19.336 2.823 -36.804 1.00 88.00 87 LYS A CA 1
ATOM 722 C C . LYS A 1 87 ? 19.234 2.933 -35.279 1.00 88.00 87 LYS A C 1
ATOM 724 O O . LYS A 1 87 ? 18.457 2.191 -34.675 1.00 88.00 87 LYS A O 1
ATOM 729 N N . HIS A 1 88 ? 20.012 3.816 -34.655 1.00 85.56 88 HIS A N 1
ATOM 730 C CA . HIS A 1 88 ? 19.948 4.061 -33.214 1.00 85.56 88 HIS A CA 1
ATOM 731 C C . HIS A 1 88 ? 18.693 4.840 -32.809 1.00 85.56 88 HIS A C 1
ATOM 733 O O . HIS A 1 88 ? 18.027 4.415 -31.867 1.00 85.56 88 HIS A O 1
ATOM 739 N N . LEU A 1 89 ? 18.322 5.895 -33.541 1.00 88.94 89 LEU A N 1
ATOM 740 C CA . LEU A 1 89 ? 17.095 6.666 -33.323 1.00 88.94 89 LEU A CA 1
ATOM 741 C C . LEU A 1 89 ? 15.859 5.766 -33.390 1.00 88.94 89 LEU A C 1
ATOM 743 O O . LEU A 1 89 ? 15.082 5.748 -32.443 1.00 88.94 89 LEU A O 1
ATOM 747 N N . ASN A 1 90 ? 15.738 4.918 -34.414 1.00 89.31 90 ASN A N 1
ATOM 748 C CA . ASN A 1 90 ? 14.617 3.979 -34.539 1.00 89.31 90 ASN A CA 1
ATOM 749 C C . ASN A 1 90 ? 14.523 3.004 -33.349 1.00 89.31 90 ASN A C 1
ATOM 751 O O . ASN A 1 90 ? 13.436 2.695 -32.856 1.00 89.31 90 ASN A O 1
ATOM 755 N N . LYS A 1 91 ? 15.668 2.502 -32.860 1.00 86.19 91 LYS A N 1
ATOM 756 C CA . LYS A 1 91 ? 15.704 1.647 -31.661 1.00 86.19 91 LYS A CA 1
ATOM 757 C C . LYS A 1 91 ? 15.296 2.420 -30.408 1.00 86.19 91 LYS A C 1
ATOM 759 O O . LYS A 1 91 ? 14.533 1.895 -29.599 1.00 86.19 91 LYS A O 1
ATOM 764 N N . LEU A 1 92 ? 15.794 3.645 -30.258 1.00 85.94 92 LEU A N 1
ATOM 765 C CA . LEU A 1 92 ? 15.510 4.510 -29.120 1.00 85.94 92 LEU A CA 1
ATOM 766 C C . LEU A 1 92 ? 14.034 4.920 -29.082 1.00 85.94 92 LEU A C 1
ATOM 768 O O . LEU A 1 92 ? 13.416 4.843 -28.028 1.00 85.94 92 LEU A O 1
ATOM 772 N N . GLU A 1 93 ? 13.432 5.257 -30.223 1.00 90.19 93 GLU A N 1
ATOM 773 C CA . GLU A 1 93 ? 12.000 5.552 -30.340 1.00 90.19 93 GLU A CA 1
ATOM 774 C C . GLU A 1 93 ? 11.130 4.370 -29.918 1.00 90.19 93 GLU A C 1
ATOM 776 O O . GLU A 1 93 ? 10.193 4.534 -29.131 1.00 90.19 93 GLU A O 1
ATOM 781 N N . LYS A 1 94 ? 11.472 3.160 -30.378 1.00 86.81 94 LYS A N 1
ATOM 782 C CA . LYS A 1 94 ? 10.785 1.936 -29.955 1.00 86.81 94 LYS A CA 1
ATOM 783 C C . LYS A 1 94 ? 10.923 1.710 -28.445 1.00 86.81 94 LYS A C 1
ATOM 785 O O . LYS A 1 94 ? 9.942 1.351 -27.789 1.00 86.81 94 LYS A O 1
ATOM 790 N N . GLY A 1 95 ? 12.113 1.949 -27.891 1.00 82.56 95 GLY A N 1
ATOM 791 C CA . GLY A 1 95 ? 12.370 1.886 -26.451 1.00 82.56 95 GLY A CA 1
ATOM 792 C C . GLY A 1 95 ? 11.526 2.889 -25.661 1.00 82.56 95 GLY A C 1
ATOM 793 O O . GLY A 1 95 ? 10.822 2.492 -24.737 1.00 82.56 95 GLY A O 1
ATOM 794 N N . ILE A 1 96 ? 11.509 4.158 -26.080 1.00 87.50 96 ILE A N 1
ATOM 795 C CA . ILE A 1 96 ? 10.720 5.238 -25.465 1.00 87.50 96 ILE A CA 1
ATOM 796 C C . ILE A 1 96 ? 9.225 4.922 -25.502 1.00 87.50 96 ILE A C 1
ATOM 798 O O . ILE A 1 96 ? 8.541 5.074 -24.492 1.00 87.50 96 ILE A O 1
ATOM 802 N N . SER A 1 97 ? 8.699 4.481 -26.648 1.00 88.44 97 SER A N 1
ATOM 803 C CA . SER A 1 97 ? 7.285 4.111 -26.778 1.00 88.44 97 SER A CA 1
ATOM 804 C C . SER A 1 97 ? 6.918 2.971 -25.825 1.00 88.44 97 SER A C 1
ATOM 806 O O . SER A 1 97 ? 5.914 3.049 -25.115 1.00 88.44 97 SER A O 1
ATOM 808 N N . THR A 1 98 ? 7.776 1.953 -25.740 1.00 83.44 98 THR A N 1
ATOM 809 C CA . THR A 1 98 ? 7.565 0.819 -24.835 1.00 83.44 98 THR A CA 1
ATOM 810 C C . THR A 1 98 ? 7.624 1.250 -23.369 1.00 83.44 98 THR A C 1
ATOM 812 O O . THR A 1 98 ? 6.754 0.874 -22.585 1.00 83.44 98 THR A O 1
ATOM 815 N N . PHE A 1 99 ? 8.592 2.097 -23.007 1.00 83.12 99 PHE A N 1
ATOM 816 C CA . PHE A 1 99 ? 8.720 2.646 -21.658 1.00 83.12 99 PHE A CA 1
ATOM 817 C C . PHE A 1 99 ? 7.505 3.490 -21.262 1.00 83.12 99 PHE A C 1
ATOM 819 O O . PHE A 1 99 ? 6.977 3.312 -20.171 1.00 83.12 99 PHE A O 1
ATOM 826 N N . LYS A 1 100 ? 6.989 4.349 -22.152 1.00 88.62 100 LYS A N 1
ATOM 827 C CA . LYS A 1 100 ? 5.774 5.145 -21.892 1.00 88.62 100 LYS A CA 1
ATOM 828 C C . LYS A 1 100 ? 4.558 4.274 -21.570 1.00 88.62 100 LYS A C 1
ATOM 830 O O . LYS A 1 100 ? 3.852 4.554 -20.605 1.00 88.62 100 LYS A O 1
ATOM 835 N N . ASN A 1 101 ? 4.326 3.214 -22.344 1.00 85.75 101 ASN A N 1
ATOM 836 C CA . ASN A 1 101 ? 3.194 2.307 -22.120 1.00 85.75 101 ASN A CA 1
ATOM 837 C C . ASN A 1 101 ? 3.297 1.590 -20.767 1.00 85.75 101 ASN A C 1
ATOM 839 O O . ASN A 1 101 ? 2.317 1.462 -20.030 1.00 85.75 101 ASN A O 1
ATOM 843 N N . SER A 1 102 ? 4.500 1.150 -20.417 1.00 79.69 102 SER A N 1
ATOM 844 C CA . SER A 1 102 ? 4.766 0.509 -19.135 1.00 79.69 102 SER A CA 1
ATOM 845 C C . SER A 1 102 ? 4.692 1.492 -17.964 1.00 79.69 102 SER A C 1
ATOM 847 O O . SER A 1 102 ? 4.113 1.147 -16.941 1.00 79.69 102 SER A O 1
ATOM 849 N N . LEU A 1 103 ? 5.172 2.731 -18.114 1.00 83.62 103 LEU A N 1
ATOM 850 C CA . LEU A 1 103 ? 5.006 3.795 -17.119 1.00 83.62 103 LEU A CA 1
ATOM 851 C C . LEU A 1 103 ? 3.524 4.108 -16.879 1.00 83.62 103 LEU A C 1
ATOM 853 O O . LEU A 1 103 ? 3.109 4.291 -15.740 1.00 83.62 103 LEU A O 1
ATOM 857 N N . GLN A 1 104 ? 2.699 4.114 -17.927 1.00 88.44 104 GLN A N 1
ATOM 858 C CA . GLN A 1 104 ? 1.252 4.260 -17.763 1.00 88.44 104 GLN A CA 1
ATOM 859 C C . GLN A 1 104 ? 0.647 3.077 -16.994 1.00 88.44 104 GLN A C 1
ATOM 861 O O . GLN A 1 104 ? -0.184 3.265 -16.108 1.00 88.44 104 GLN A O 1
ATOM 866 N N . SER A 1 105 ? 1.093 1.859 -17.302 1.00 85.19 105 SER A N 1
ATOM 867 C CA . SER A 1 105 ? 0.668 0.640 -16.604 1.00 85.19 105 SER A CA 1
ATOM 868 C C . SER A 1 105 ? 1.111 0.639 -15.132 1.00 85.19 105 SER A C 1
ATOM 870 O O . SER A 1 105 ? 0.384 0.154 -14.269 1.00 85.19 105 SER A O 1
ATOM 872 N N . PHE A 1 106 ? 2.276 1.221 -14.843 1.00 82.12 106 PHE A N 1
ATOM 873 C CA . PHE A 1 106 ? 2.818 1.442 -13.503 1.00 82.12 106 PHE A CA 1
ATOM 874 C C . PHE A 1 106 ? 1.991 2.470 -12.718 1.00 82.12 106 PHE A C 1
ATOM 876 O O . PHE A 1 106 ? 1.578 2.195 -11.595 1.00 82.12 106 PHE A O 1
ATOM 883 N N . LYS A 1 107 ? 1.660 3.614 -13.337 1.00 88.75 107 LYS A N 1
ATOM 884 C CA . LYS A 1 107 ? 0.772 4.643 -12.763 1.00 88.75 107 LYS A CA 1
ATOM 885 C C . LYS A 1 107 ? -0.592 4.080 -12.378 1.00 88.75 107 LYS A C 1
ATOM 887 O O . LYS A 1 107 ? -1.091 4.371 -11.294 1.00 88.75 107 LYS A O 1
ATOM 892 N N . ASN A 1 108 ? -1.184 3.274 -13.258 1.00 90.56 108 ASN A N 1
ATOM 893 C CA . ASN A 1 108 ? -2.475 2.644 -12.996 1.00 90.56 108 ASN A CA 1
ATOM 894 C C . ASN A 1 108 ? -2.390 1.689 -11.797 1.00 90.56 108 ASN A C 1
ATOM 896 O O . ASN A 1 108 ? -3.214 1.794 -10.895 1.00 90.56 108 ASN A O 1
ATOM 900 N N . GLN A 1 109 ? -1.355 0.842 -11.734 1.00 86.62 109 GLN A N 1
ATOM 901 C CA . GLN A 1 109 ? -1.169 -0.080 -10.612 1.00 86.62 109 GLN A CA 1
ATOM 902 C C . GLN A 1 109 ? -0.935 0.648 -9.283 1.00 86.62 109 GLN A C 1
ATOM 904 O O . GLN A 1 109 ? -1.511 0.259 -8.272 1.00 86.62 109 GLN A O 1
ATOM 909 N N . ILE A 1 110 ? -0.126 1.715 -9.270 1.00 86.88 110 ILE A N 1
ATOM 910 C CA . ILE A 1 110 ? 0.044 2.558 -8.077 1.00 86.88 110 ILE A CA 1
ATOM 911 C C . ILE A 1 110 ? -1.309 3.106 -7.627 1.00 86.88 110 ILE A C 1
ATOM 913 O O . ILE A 1 110 ? -1.647 3.012 -6.452 1.00 86.88 110 ILE A O 1
ATOM 917 N N . LYS A 1 111 ? -2.098 3.653 -8.558 1.00 91.69 111 LYS A N 1
ATOM 918 C CA . LYS A 1 111 ? -3.411 4.221 -8.246 1.00 91.69 111 LYS A CA 1
ATOM 919 C C . LYS A 1 111 ? -4.354 3.176 -7.644 1.00 91.69 111 LYS A C 1
ATOM 921 O O . LYS A 1 111 ? -5.015 3.473 -6.653 1.00 91.69 111 LYS A O 1
ATOM 926 N N . GLU A 1 112 ? -4.409 1.979 -8.221 1.00 91.94 112 GLU A N 1
ATOM 927 C CA . GLU A 1 112 ? -5.220 0.871 -7.705 1.00 91.94 112 GLU A CA 1
ATOM 928 C C . GLU A 1 112 ? -4.766 0.458 -6.302 1.00 91.94 112 GLU A C 1
ATOM 930 O O . GLU A 1 112 ? -5.582 0.414 -5.383 1.00 91.94 112 GLU A O 1
ATOM 935 N N . SER A 1 113 ? -3.462 0.264 -6.091 1.00 88.44 113 SER A N 1
ATOM 936 C CA . SER A 1 113 ? -2.939 -0.107 -4.774 1.00 88.44 113 SER A CA 1
ATOM 937 C C . SER A 1 113 ? -3.145 0.986 -3.726 1.00 88.44 113 SER A C 1
ATOM 939 O O . SER A 1 113 ? -3.474 0.680 -2.585 1.00 88.44 113 SER A O 1
ATOM 941 N N . MET A 1 114 ? -3.053 2.267 -4.092 1.00 89.62 114 MET A N 1
ATOM 942 C CA . MET A 1 114 ? -3.409 3.375 -3.196 1.00 89.62 114 MET A CA 1
ATOM 943 C C . MET A 1 114 ? -4.884 3.335 -2.783 1.00 89.62 114 MET A C 1
ATOM 945 O O . MET A 1 114 ? -5.199 3.517 -1.608 1.00 89.62 114 MET A O 1
ATOM 949 N N . GLN A 1 115 ? -5.790 3.099 -3.736 1.00 92.94 115 GLN A N 1
ATOM 950 C CA . GLN A 1 115 ? -7.222 2.986 -3.455 1.00 92.94 115 GLN A CA 1
ATOM 951 C C . GLN A 1 115 ? -7.512 1.795 -2.537 1.00 92.94 115 GLN A C 1
ATOM 953 O O . GLN A 1 115 ? -8.263 1.937 -1.571 1.00 92.94 115 GLN A O 1
ATOM 958 N N . ASN A 1 116 ? -6.864 0.656 -2.787 1.00 92.62 116 ASN A N 1
ATOM 959 C CA . ASN A 1 116 ? -6.978 -0.533 -1.948 1.00 92.62 116 ASN A CA 1
ATOM 960 C C . ASN A 1 116 ? -6.476 -0.262 -0.528 1.00 92.62 116 ASN A C 1
ATOM 962 O O . ASN A 1 116 ? -7.195 -0.539 0.425 1.00 92.62 116 ASN A O 1
ATOM 966 N N . LEU A 1 117 ? -5.292 0.336 -0.366 1.00 90.56 117 LEU A N 1
ATOM 967 C CA . LEU A 1 117 ? -4.727 0.665 0.948 1.00 90.56 117 LEU A CA 1
ATOM 968 C C . LEU A 1 117 ? -5.617 1.625 1.740 1.00 90.56 117 LEU A C 1
ATOM 970 O O . LEU A 1 117 ? -5.829 1.417 2.933 1.00 90.56 117 LEU A O 1
ATOM 974 N N . HIS A 1 118 ? -6.182 2.637 1.081 1.00 92.88 118 HIS A N 1
ATOM 975 C CA . HIS A 1 118 ? -7.137 3.536 1.721 1.00 92.88 118 HIS A CA 1
ATOM 976 C C . HIS A 1 118 ? -8.401 2.788 2.161 1.00 92.88 118 HIS A C 1
ATOM 978 O O . HIS A 1 118 ? -8.813 2.893 3.314 1.00 92.88 118 HIS A O 1
ATOM 984 N N . SER A 1 119 ? -8.966 1.951 1.284 1.00 93.50 119 SER A N 1
ATOM 985 C CA . SER A 1 119 ? -10.129 1.122 1.615 1.00 93.50 119 SER A CA 1
ATOM 986 C C . SER A 1 119 ? -9.845 0.138 2.753 1.00 93.50 119 SER A C 1
ATOM 988 O O . SER A 1 119 ? -10.742 -0.136 3.552 1.00 93.50 119 SER A O 1
ATOM 990 N N . ILE A 1 120 ? -8.632 -0.417 2.822 1.00 91.06 120 ILE A N 1
ATOM 991 C CA . ILE A 1 120 ? -8.187 -1.298 3.904 1.00 91.06 120 ILE A CA 1
ATOM 992 C C . ILE A 1 120 ? -8.141 -0.506 5.217 1.00 91.06 120 ILE A C 1
ATOM 994 O O . ILE A 1 120 ? -8.717 -0.954 6.205 1.00 91.06 120 ILE A O 1
ATOM 998 N N . ALA A 1 121 ? -7.539 0.688 5.220 1.00 90.00 121 ALA A N 1
ATOM 999 C CA . ALA A 1 121 ? -7.473 1.546 6.401 1.00 90.00 121 ALA A CA 1
ATOM 1000 C C . ALA A 1 121 ? -8.871 1.939 6.905 1.00 90.00 121 ALA A C 1
ATOM 1002 O O . ALA A 1 121 ? -9.167 1.761 8.086 1.00 90.00 121 ALA A O 1
ATOM 1003 N N . GLU A 1 122 ? -9.760 2.402 6.022 1.00 93.00 122 GLU A N 1
ATOM 1004 C CA . GLU A 1 122 ? -11.145 2.721 6.383 1.00 93.00 122 GLU A CA 1
ATOM 1005 C C . GLU A 1 122 ? -11.901 1.499 6.918 1.00 93.00 122 GLU A C 1
ATOM 1007 O O . GLU A 1 122 ? -12.680 1.605 7.866 1.00 93.00 122 GLU A O 1
ATOM 1012 N N . LYS A 1 123 ? -11.687 0.322 6.315 1.00 94.31 123 LYS A N 1
ATOM 1013 C CA . LYS A 1 123 ? -12.290 -0.920 6.796 1.00 94.31 123 LYS A CA 1
ATOM 1014 C C . LYS A 1 123 ? -11.805 -1.236 8.207 1.00 94.31 123 LYS A C 1
ATOM 1016 O O . LYS A 1 123 ? -12.643 -1.486 9.060 1.00 94.31 123 LYS A O 1
ATOM 1021 N N . SER A 1 124 ? -10.506 -1.139 8.484 1.00 90.50 124 SER A N 1
ATOM 1022 C CA . SER A 1 124 ? -9.969 -1.351 9.832 1.00 90.50 124 SER A CA 1
ATOM 1023 C C . SER A 1 124 ? -10.526 -0.360 10.855 1.00 90.50 124 SER A C 1
ATOM 1025 O O . SER A 1 124 ? -10.766 -0.743 11.994 1.00 90.50 124 SER A O 1
ATOM 1027 N N . GLN A 1 125 ? -10.791 0.892 10.466 1.00 90.69 125 GLN A N 1
ATOM 1028 C CA . GLN A 1 125 ? -11.470 1.852 11.346 1.00 90.69 125 GLN A CA 1
ATOM 1029 C C . GLN A 1 125 ? -12.907 1.425 11.665 1.00 90.69 125 GLN A C 1
ATOM 1031 O O . GLN A 1 125 ? -13.310 1.488 12.824 1.00 90.69 125 GLN A O 1
ATOM 1036 N N . ARG A 1 126 ? -13.664 0.967 10.658 1.00 93.56 126 ARG A N 1
ATOM 1037 C CA . ARG A 1 126 ? -15.033 0.460 10.849 1.00 93.56 126 ARG A CA 1
ATOM 1038 C C . ARG A 1 126 ? -15.059 -0.818 11.681 1.00 93.56 126 ARG A C 1
ATOM 1040 O O . ARG A 1 126 ? -15.885 -0.935 12.574 1.00 93.56 126 ARG A O 1
ATOM 1047 N N . ASP A 1 127 ? -14.151 -1.752 11.409 1.00 92.56 127 ASP A N 1
ATOM 1048 C CA . ASP A 1 127 ? -14.018 -2.998 12.168 1.00 92.56 127 ASP A CA 1
ATOM 1049 C C . ASP A 1 127 ? -13.699 -2.691 13.639 1.00 92.56 127 ASP A C 1
ATOM 1051 O O . ASP A 1 127 ? -14.232 -3.342 14.538 1.00 92.56 127 ASP A O 1
ATOM 1055 N N . PHE A 1 128 ? -12.890 -1.657 13.892 1.00 89.75 128 PHE A N 1
ATOM 1056 C CA . PHE A 1 128 ? -12.587 -1.185 15.239 1.00 89.75 128 PHE A CA 1
ATOM 1057 C C . PHE A 1 128 ? -13.822 -0.599 15.921 1.00 89.75 128 PHE A C 1
ATOM 1059 O O . PHE A 1 128 ? -14.167 -1.058 17.005 1.00 89.75 128 PHE A O 1
ATOM 1066 N N . ASP A 1 129 ? -14.535 0.324 15.272 1.00 88.88 129 ASP A N 1
ATOM 1067 C CA . ASP A 1 129 ? -15.775 0.901 15.813 1.00 88.88 129 ASP A CA 1
ATOM 1068 C C . ASP A 1 129 ? -16.816 -0.173 16.146 1.00 88.88 129 ASP A C 1
ATOM 1070 O O . ASP A 1 129 ? -17.322 -0.214 17.266 1.00 88.88 129 ASP A O 1
ATOM 1074 N N . ASN A 1 130 ? -17.060 -1.095 15.213 1.00 92.69 130 ASN A N 1
ATOM 1075 C CA . ASN A 1 130 ? -18.003 -2.194 15.405 1.00 92.69 130 ASN A CA 1
ATOM 1076 C C . ASN A 1 130 ? -17.599 -3.095 16.580 1.00 92.69 130 ASN A C 1
ATOM 1078 O O . ASN A 1 130 ? -18.452 -3.480 17.374 1.00 92.69 130 ASN A O 1
ATOM 1082 N N . SER A 1 131 ? -16.305 -3.402 16.717 1.00 90.88 131 SER A N 1
ATOM 1083 C CA . SER A 1 131 ? -15.804 -4.227 17.824 1.00 90.88 131 SER A CA 1
ATOM 1084 C C . SER A 1 131 ? -15.956 -3.523 19.175 1.00 90.88 131 SER A C 1
ATOM 1086 O O . SER A 1 131 ? -16.218 -4.178 20.181 1.00 90.88 131 SER A O 1
ATOM 1088 N N . ILE A 1 132 ? -15.801 -2.193 19.218 1.00 86.88 132 ILE A N 1
ATOM 1089 C CA . ILE A 1 132 ? -16.032 -1.412 20.439 1.00 86.88 132 ILE A CA 1
ATOM 1090 C C . ILE A 1 132 ? -17.518 -1.370 20.795 1.00 86.88 132 ILE A C 1
ATOM 1092 O O . ILE A 1 132 ? -17.858 -1.532 21.965 1.00 86.88 132 ILE A O 1
ATOM 1096 N N . ASP A 1 133 ? -18.404 -1.175 19.821 1.00 89.38 133 ASP A N 1
ATOM 1097 C CA . ASP A 1 133 ? -19.845 -1.194 20.075 1.00 89.38 133 ASP A CA 1
ATOM 1098 C C . ASP A 1 133 ? -20.311 -2.575 20.563 1.00 89.38 133 ASP A C 1
ATOM 1100 O O . ASP A 1 133 ? -20.970 -2.657 21.598 1.00 89.38 133 ASP A O 1
ATOM 1104 N N . GLU A 1 134 ? -19.870 -3.661 19.918 1.00 92.94 134 GLU A N 1
ATOM 1105 C CA . GLU A 1 134 ? -20.166 -5.034 20.354 1.00 92.94 134 GLU A CA 1
ATOM 1106 C C . GLU A 1 134 ? -19.649 -5.311 21.775 1.00 92.94 134 GLU A C 1
ATOM 1108 O O . GLU A 1 134 ? -20.336 -5.914 22.602 1.00 92.94 134 GLU A O 1
ATOM 1113 N N . LEU A 1 135 ? -18.443 -4.837 22.092 1.00 89.69 135 LEU A N 1
ATOM 1114 C CA . LEU A 1 135 ? -17.860 -4.950 23.424 1.00 89.69 135 LEU A CA 1
ATOM 1115 C C . LEU A 1 135 ? -18.718 -4.248 24.493 1.00 89.69 135 LEU A C 1
ATOM 1117 O O . LEU A 1 135 ? -18.928 -4.797 25.578 1.00 89.69 135 LEU A O 1
ATOM 1121 N N . LEU A 1 136 ? -19.226 -3.049 24.199 1.00 87.62 136 LEU A N 1
ATOM 1122 C CA . LEU A 1 136 ? -20.067 -2.288 25.126 1.00 87.62 136 LEU A CA 1
ATOM 1123 C C . LEU A 1 136 ? -21.464 -2.906 25.289 1.00 87.62 136 LEU A C 1
ATOM 1125 O O . LEU A 1 136 ? -21.961 -2.962 26.416 1.00 87.62 136 LEU A O 1
ATOM 1129 N N . ASP A 1 137 ? -22.059 -3.431 24.218 1.00 91.12 137 ASP A N 1
ATOM 1130 C CA . ASP A 1 137 ? -23.355 -4.125 24.255 1.00 91.12 137 ASP A CA 1
ATOM 1131 C C . ASP A 1 137 ? -23.278 -5.443 25.053 1.00 91.12 137 ASP A C 1
ATOM 1133 O O . ASP A 1 137 ? -24.174 -5.783 25.841 1.00 91.12 137 ASP A O 1
ATOM 1137 N N . ASN A 1 138 ? -22.170 -6.177 24.914 1.00 91.19 138 ASN A N 1
ATOM 1138 C CA . ASN A 1 138 ? -21.904 -7.378 25.706 1.00 91.19 138 ASN A CA 1
ATOM 1139 C C . ASN A 1 138 ? -21.738 -7.039 27.193 1.00 91.19 138 ASN A C 1
ATOM 1141 O O . ASN A 1 138 ? -22.324 -7.699 28.054 1.00 91.19 138 ASN A O 1
ATOM 1145 N N . LEU A 1 139 ? -21.007 -5.964 27.505 1.00 87.56 139 LEU A N 1
ATOM 1146 C CA . LEU A 1 139 ? -20.862 -5.466 28.872 1.00 87.56 139 LEU A CA 1
ATOM 1147 C C . LEU A 1 139 ? -22.217 -5.067 29.477 1.00 87.56 139 LEU A C 1
ATOM 1149 O O . LEU A 1 139 ? -22.500 -5.412 30.628 1.00 87.56 139 LEU A O 1
ATOM 1153 N N . GLU A 1 140 ? -23.066 -4.368 28.717 1.00 90.12 140 GLU A N 1
ATOM 1154 C CA . GLU A 1 140 ? -24.424 -3.993 29.130 1.00 90.12 140 GLU A CA 1
ATOM 1155 C C . GLU A 1 140 ? -25.224 -5.221 29.575 1.00 90.12 140 GLU A C 1
ATOM 1157 O O . GLU A 1 140 ? -25.808 -5.248 30.666 1.00 90.12 140 GLU A O 1
ATOM 1162 N N . THR A 1 141 ? -25.208 -6.252 28.732 1.00 93.31 141 THR A N 1
ATOM 1163 C CA . THR A 1 141 ? -25.926 -7.510 28.942 1.00 93.31 141 THR A CA 1
ATOM 1164 C C . THR A 1 141 ? -25.399 -8.251 30.169 1.00 93.31 141 THR A C 1
ATOM 1166 O O . THR A 1 141 ? -26.174 -8.595 31.064 1.00 93.31 141 THR A O 1
ATOM 1169 N N . GLU A 1 142 ? -24.078 -8.407 30.292 1.00 92.00 142 GLU A N 1
ATOM 1170 C CA . GLU A 1 142 ? -23.462 -9.102 31.424 1.00 92.00 142 GLU A CA 1
ATOM 1171 C C . GLU A 1 142 ? -23.766 -8.447 32.778 1.00 92.00 142 GLU A C 1
ATOM 1173 O O . GLU A 1 142 ? -23.993 -9.140 33.779 1.00 92.00 142 GLU A O 1
ATOM 1178 N N . ILE A 1 143 ? -23.748 -7.112 32.840 1.00 89.50 143 ILE A N 1
ATOM 1179 C CA . ILE A 1 143 ? -24.047 -6.388 34.077 1.00 89.50 143 ILE A CA 1
ATOM 1180 C C . ILE A 1 143 ? -25.531 -6.527 34.420 1.00 89.50 143 ILE A C 1
ATOM 1182 O O . ILE A 1 143 ? -25.852 -6.785 35.586 1.00 89.50 143 ILE A O 1
ATOM 1186 N N . ARG A 1 144 ? -26.437 -6.404 33.436 1.00 93.06 144 ARG A N 1
ATOM 1187 C CA . ARG A 1 144 ? -27.878 -6.616 33.653 1.00 93.06 144 ARG A CA 1
ATOM 1188 C C . ARG A 1 144 ? -28.156 -8.003 34.202 1.00 93.06 144 ARG A C 1
ATOM 1190 O O . ARG A 1 144 ? -28.851 -8.100 35.211 1.00 93.06 144 ARG A O 1
ATOM 1197 N N . ASP A 1 145 ? -27.581 -9.041 33.609 1.00 94.44 145 ASP A N 1
ATOM 1198 C CA . ASP A 1 145 ? -27.809 -10.424 34.027 1.00 94.44 145 ASP A CA 1
ATOM 1199 C C . ASP A 1 145 ? -27.360 -10.660 35.473 1.00 94.44 145 ASP A C 1
ATOM 1201 O O . ASP A 1 145 ? -28.143 -11.137 36.302 1.00 94.44 145 ASP A O 1
ATOM 1205 N N . LYS A 1 146 ? -26.137 -10.233 35.822 1.00 92.94 146 LYS A N 1
ATOM 1206 C CA . LYS A 1 146 ? -25.597 -10.348 37.190 1.00 92.94 146 LYS A CA 1
ATOM 1207 C C . LYS A 1 146 ? -26.462 -9.593 38.204 1.00 92.94 146 LYS A C 1
ATOM 1209 O O . LYS A 1 146 ? -26.810 -10.128 39.260 1.00 92.94 146 LYS A O 1
ATOM 1214 N N . MET A 1 147 ? -26.849 -8.359 37.881 1.00 90.31 147 MET A N 1
ATOM 1215 C CA . MET A 1 147 ? -27.676 -7.535 38.762 1.00 90.31 147 MET A CA 1
ATOM 1216 C C . MET A 1 147 ? -29.091 -8.086 38.909 1.00 90.31 147 MET A C 1
ATOM 1218 O O . MET A 1 147 ? -29.615 -8.149 40.019 1.00 90.31 147 MET A O 1
ATOM 1222 N N . TYR A 1 148 ? -29.723 -8.507 37.816 1.00 92.81 148 TYR A N 1
ATOM 1223 C CA . TYR A 1 148 ? -31.088 -9.022 37.831 1.00 92.81 148 TYR A CA 1
ATOM 1224 C C . TYR A 1 148 ? -31.175 -10.343 38.579 1.00 92.81 148 TYR A C 1
ATOM 1226 O O . TYR A 1 148 ? -32.116 -10.519 39.352 1.00 92.81 148 TYR A O 1
ATOM 1234 N N . HIS A 1 149 ? -30.186 -11.225 38.422 1.00 94.31 149 HIS A N 1
ATOM 1235 C CA . HIS A 1 149 ? -30.066 -12.426 39.241 1.00 94.31 149 HIS A CA 1
ATOM 1236 C C . HIS A 1 149 ? -30.030 -12.063 40.730 1.00 94.31 149 HIS A C 1
ATOM 1238 O O . HIS A 1 149 ? -30.838 -12.561 41.517 1.00 94.31 149 HIS A O 1
ATOM 1244 N N . LYS A 1 150 ? -29.177 -11.103 41.115 1.00 91.12 150 LYS A N 1
ATOM 1245 C CA . LYS A 1 150 ? -29.035 -10.702 42.517 1.00 91.12 150 LYS A CA 1
ATOM 1246 C C . LYS A 1 150 ? -30.279 -10.017 43.096 1.00 91.12 150 LYS A C 1
ATOM 1248 O O . LYS A 1 150 ? -30.640 -10.249 44.247 1.00 91.12 150 LYS A O 1
ATOM 1253 N N . ILE A 1 151 ? -30.978 -9.223 42.287 1.00 88.06 151 ILE A N 1
ATOM 1254 C CA . ILE A 1 151 ? -32.290 -8.648 42.622 1.00 88.06 151 ILE A CA 1
ATOM 1255 C C . ILE A 1 151 ? -33.318 -9.754 42.888 1.00 88.06 151 ILE A C 1
ATOM 1257 O O . ILE A 1 151 ? -34.137 -9.637 43.803 1.00 88.06 151 ILE A O 1
ATOM 1261 N N . GLN A 1 152 ? -33.306 -10.831 42.096 1.00 89.31 152 GLN A N 1
ATOM 1262 C CA . GLN A 1 152 ? -34.261 -11.924 42.267 1.00 89.31 152 GLN A CA 1
ATOM 1263 C C . GLN A 1 152 ? -34.035 -12.717 43.553 1.00 89.31 152 GLN A C 1
ATOM 1265 O O . GLN A 1 152 ? -35.028 -13.062 44.199 1.00 89.31 152 GLN A O 1
ATOM 1270 N N . GLU A 1 153 ? -32.777 -12.916 43.956 1.00 90.81 153 GLU A N 1
ATOM 1271 C CA . GLU A 1 153 ? -32.403 -13.523 45.245 1.00 90.81 153 GLU A CA 1
ATOM 1272 C C . GLU A 1 153 ? -32.850 -12.700 46.464 1.00 90.81 153 GLU A C 1
ATOM 1274 O O . GLU A 1 153 ? -32.944 -13.237 47.562 1.00 90.81 153 GLU A O 1
ATOM 1279 N N . GLY A 1 154 ? -33.163 -11.414 46.277 1.00 83.31 154 GLY A N 1
ATOM 1280 C CA . GLY A 1 154 ? -33.522 -10.506 47.361 1.00 83.31 154 GLY A CA 1
ATOM 1281 C C . GLY A 1 154 ? -32.281 -9.867 47.973 1.00 83.31 154 GLY A C 1
ATOM 1282 O O . GLY A 1 154 ? -31.696 -10.378 48.922 1.00 83.31 154 GLY A O 1
ATOM 1283 N N . ILE A 1 155 ? -31.890 -8.717 47.426 1.00 82.56 155 ILE A N 1
ATOM 1284 C CA . ILE A 1 155 ? -30.769 -7.914 47.917 1.00 82.56 155 ILE A CA 1
ATOM 1285 C C . ILE A 1 155 ? -31.279 -6.647 48.605 1.00 82.56 155 ILE A C 1
ATOM 1287 O O . ILE A 1 155 ? -32.124 -5.928 48.061 1.00 82.56 155 ILE A O 1
ATOM 1291 N N . GLY A 1 156 ? -30.768 -6.379 49.809 1.00 77.62 156 GLY A N 1
ATOM 1292 C CA . GLY A 1 156 ? -31.085 -5.172 50.570 1.00 77.62 156 GLY A CA 1
ATOM 1293 C C . GLY A 1 156 ? -30.536 -3.904 49.909 1.00 77.62 156 GLY A C 1
ATOM 1294 O O . GLY A 1 156 ? -29.631 -3.960 49.083 1.00 77.62 156 GLY A O 1
ATOM 1295 N N . LYS A 1 157 ? -31.065 -2.734 50.283 1.00 71.19 157 LYS A N 1
ATOM 1296 C CA . LYS A 1 157 ? -30.714 -1.425 49.690 1.00 71.19 157 LYS A CA 1
ATOM 1297 C C . LYS A 1 157 ? -29.209 -1.119 49.727 1.00 71.19 157 LYS A C 1
ATOM 1299 O O . LYS A 1 157 ? -28.627 -0.771 48.701 1.00 71.19 157 LYS A O 1
ATOM 1304 N N . ASN A 1 158 ? -28.586 -1.254 50.898 1.00 72.62 158 ASN A N 1
ATOM 1305 C CA . ASN A 1 158 ? -27.162 -0.947 51.076 1.00 72.62 158 ASN A CA 1
ATOM 1306 C C . ASN A 1 158 ? -26.281 -1.945 50.317 1.00 72.62 158 ASN A C 1
ATOM 1308 O O . ASN A 1 158 ? -25.356 -1.540 49.613 1.00 72.62 158 ASN A O 1
ATOM 1312 N N . ASP A 1 159 ? -26.635 -3.228 50.384 1.00 83.12 159 ASP A N 1
ATOM 1313 C CA . ASP A 1 159 ? -25.920 -4.290 49.681 1.00 83.12 159 ASP A CA 1
ATOM 1314 C C . ASP A 1 159 ? -26.060 -4.148 48.162 1.00 83.12 159 ASP A C 1
ATOM 1316 O O . ASP A 1 159 ? -25.092 -4.368 47.442 1.00 83.12 159 ASP A O 1
ATOM 1320 N N . PHE A 1 160 ? -27.228 -3.722 47.662 1.00 82.94 160 PHE A N 1
ATOM 1321 C CA . PHE A 1 160 ? -27.486 -3.503 46.236 1.00 82.94 160 PHE A CA 1
ATOM 1322 C C . PHE A 1 160 ? -26.530 -2.475 45.654 1.00 82.94 160 PHE A C 1
ATOM 1324 O O . PHE A 1 160 ? -25.921 -2.724 44.613 1.00 82.94 160 PHE A O 1
ATOM 1331 N N . LYS A 1 161 ? -26.395 -1.332 46.338 1.00 78.50 161 LYS A N 1
ATOM 1332 C CA . LYS A 1 161 ? -25.487 -0.270 45.917 1.00 78.50 161 LYS A CA 1
ATOM 1333 C C . LYS A 1 161 ? -24.066 -0.818 45.848 1.00 78.50 161 LYS A C 1
ATOM 1335 O O . LYS A 1 161 ? -23.493 -0.838 44.769 1.00 78.50 161 LYS A O 1
ATOM 1340 N N . ILE A 1 162 ? -23.548 -1.350 46.955 1.00 81.94 162 ILE A N 1
ATOM 1341 C CA . ILE A 1 162 ? -22.181 -1.890 47.033 1.00 81.94 162 ILE A CA 1
ATOM 1342 C C . ILE A 1 162 ? -21.938 -2.960 45.955 1.00 81.94 162 ILE A C 1
ATOM 1344 O O . ILE A 1 162 ? -20.889 -2.981 45.313 1.00 81.94 162 ILE A O 1
ATOM 1348 N N . TYR A 1 163 ? -22.917 -3.833 45.718 1.00 85.81 163 TYR A N 1
ATOM 1349 C CA . TYR A 1 163 ? -22.825 -4.892 44.719 1.00 85.81 163 TYR A CA 1
ATOM 1350 C C . TYR A 1 163 ? -22.749 -4.347 43.286 1.00 85.81 163 TYR A C 1
ATOM 1352 O O . TYR A 1 163 ? -21.860 -4.750 42.533 1.00 85.81 163 TYR A O 1
ATOM 1360 N N . LEU A 1 164 ? -23.618 -3.395 42.926 1.00 83.12 164 LEU A N 1
ATOM 1361 C CA . LEU A 1 164 ? -23.577 -2.714 41.629 1.00 83.12 164 LEU A CA 1
ATOM 1362 C C . LEU A 1 164 ? -22.246 -1.977 41.431 1.00 83.12 164 LEU A C 1
ATOM 1364 O O . LEU A 1 164 ? -21.649 -2.067 40.359 1.00 83.12 164 LEU A O 1
ATOM 1368 N N . GLU A 1 165 ? -21.745 -1.304 42.472 1.00 79.06 165 GLU A N 1
ATOM 1369 C CA . GLU A 1 165 ? -20.462 -0.600 42.412 1.00 79.06 165 GLU A CA 1
ATOM 1370 C C . GLU A 1 165 ? -19.289 -1.540 42.139 1.00 79.06 165 GLU A C 1
ATOM 1372 O O . GLU A 1 165 ? -18.447 -1.264 41.281 1.00 79.06 165 GLU A O 1
ATOM 1377 N N . ASN A 1 166 ? -19.255 -2.675 42.835 1.00 83.44 166 ASN A N 1
ATOM 1378 C CA . ASN A 1 166 ? -18.217 -3.683 42.654 1.00 83.44 166 ASN A CA 1
ATOM 1379 C C . ASN A 1 166 ? -18.279 -4.327 41.264 1.00 83.44 166 ASN A C 1
ATOM 1381 O O . ASN A 1 166 ? -17.235 -4.572 40.657 1.00 83.44 166 ASN A O 1
ATOM 1385 N N . ILE A 1 167 ? -19.483 -4.572 40.738 1.00 85.31 167 ILE A N 1
ATOM 1386 C CA . ILE A 1 167 ? -19.659 -5.090 39.379 1.00 85.31 167 ILE A CA 1
ATOM 1387 C C . ILE A 1 167 ? -19.133 -4.093 38.350 1.00 85.31 167 ILE A C 1
ATOM 1389 O O . ILE A 1 167 ? -18.330 -4.489 37.507 1.00 85.31 167 ILE A O 1
ATOM 1393 N N . LEU A 1 168 ? -19.528 -2.821 38.423 1.00 81.12 168 LEU A N 1
ATOM 1394 C CA . LEU A 1 168 ? -19.084 -1.801 37.470 1.00 81.12 168 LEU A CA 1
ATOM 1395 C C . LEU A 1 168 ? -17.556 -1.651 37.485 1.00 81.12 168 LEU A C 1
ATOM 1397 O O . LEU A 1 168 ? -16.930 -1.710 36.430 1.00 81.12 168 LEU A O 1
ATOM 1401 N N . LYS A 1 169 ? -16.938 -1.575 38.674 1.00 78.19 169 LYS A N 1
ATOM 1402 C CA . LYS A 1 169 ? -15.470 -1.520 38.819 1.00 78.19 169 LYS A CA 1
ATOM 1403 C C . LYS A 1 169 ? -14.770 -2.721 38.190 1.00 78.19 169 LYS A C 1
ATOM 1405 O O . LYS A 1 169 ? -13.810 -2.547 37.453 1.00 78.19 169 LYS A O 1
ATOM 1410 N N . LYS A 1 170 ? -15.269 -3.937 38.425 1.00 82.94 170 LYS A N 1
ATOM 1411 C CA . LYS A 1 170 ? -14.683 -5.143 37.827 1.00 82.94 170 LYS A CA 1
ATOM 1412 C C . LYS A 1 170 ? -14.750 -5.122 36.295 1.00 82.94 170 LYS A C 1
ATOM 1414 O O . LYS A 1 170 ? -13.810 -5.564 35.643 1.00 82.94 170 LYS A O 1
ATOM 1419 N N . HIS A 1 171 ? -15.847 -4.627 35.717 1.00 82.69 171 HIS A N 1
ATOM 1420 C CA . HIS A 1 171 ? -15.982 -4.569 34.259 1.00 82.69 171 HIS A CA 1
ATOM 1421 C C . HIS A 1 171 ? -15.132 -3.459 33.636 1.00 82.69 171 HIS A C 1
ATOM 1423 O O . HIS A 1 171 ? -14.735 -3.616 32.492 1.00 82.69 171 HIS A O 1
ATOM 1429 N N . ILE A 1 172 ? -14.770 -2.404 34.377 1.00 78.31 172 ILE A N 1
ATOM 1430 C CA . ILE A 1 172 ? -13.769 -1.425 33.925 1.00 78.31 172 ILE A CA 1
ATOM 1431 C C . ILE A 1 172 ? -12.425 -2.113 33.622 1.00 78.31 172 ILE A C 1
ATOM 1433 O O . ILE A 1 172 ? -11.856 -1.913 32.552 1.00 78.31 172 ILE A O 1
ATOM 1437 N N . ASP A 1 173 ? -11.922 -2.958 34.523 1.00 75.69 173 ASP A N 1
ATOM 1438 C CA . ASP A 1 173 ? -10.637 -3.642 34.310 1.00 75.69 173 ASP A CA 1
ATOM 1439 C C . ASP A 1 173 ? -10.687 -4.614 33.125 1.00 75.69 173 ASP A C 1
ATOM 1441 O O . ASP A 1 173 ? -9.765 -4.659 32.308 1.00 75.69 173 ASP A O 1
ATOM 1445 N N . ILE A 1 174 ? -11.792 -5.356 33.005 1.00 81.50 174 ILE A N 1
ATOM 1446 C CA . ILE A 1 174 ? -12.038 -6.277 31.888 1.00 81.50 174 ILE A CA 1
ATOM 1447 C C . ILE A 1 174 ? -12.084 -5.507 30.563 1.00 81.50 174 ILE A C 1
ATOM 1449 O O . ILE A 1 174 ? -11.411 -5.883 29.604 1.00 81.50 174 ILE A O 1
ATOM 1453 N N . LEU A 1 175 ? -12.813 -4.391 30.537 1.00 80.69 175 LEU A N 1
ATOM 1454 C CA . LEU A 1 175 ? -12.987 -3.560 29.356 1.00 80.69 175 LEU A CA 1
ATOM 1455 C C . LEU A 1 175 ? -11.640 -2.986 28.888 1.00 80.69 175 LEU A C 1
ATOM 1457 O O . LEU A 1 175 ? -11.320 -3.073 27.706 1.00 80.69 175 LEU A O 1
ATOM 1461 N N . ASN A 1 176 ? -10.792 -2.510 29.809 1.00 76.94 176 ASN A N 1
ATOM 1462 C CA . ASN A 1 176 ? -9.432 -2.052 29.489 1.00 76.94 176 ASN A CA 1
ATOM 1463 C C . ASN A 1 176 ? -8.590 -3.120 28.773 1.00 76.94 176 ASN A C 1
ATOM 1465 O O . ASN A 1 176 ? -7.832 -2.794 27.858 1.00 76.94 176 ASN A O 1
ATOM 1469 N N . GLN A 1 177 ? -8.681 -4.380 29.203 1.00 81.12 177 GLN A N 1
ATOM 1470 C CA . GLN A 1 177 ? -7.944 -5.469 28.568 1.00 81.12 177 GLN A CA 1
ATOM 1471 C C . GLN A 1 177 ? -8.526 -5.798 27.189 1.00 81.12 177 GLN A C 1
ATOM 1473 O O . GLN A 1 177 ? -7.778 -5.897 26.219 1.00 81.12 177 GLN A O 1
ATOM 1478 N N . GLN A 1 178 ? -9.852 -5.873 27.077 1.00 85.50 178 GLN A N 1
ATOM 1479 C CA . GLN A 1 178 ? -10.528 -6.184 25.816 1.00 85.50 178 GLN A CA 1
ATOM 1480 C C . GLN A 1 178 ? -10.308 -5.106 24.744 1.00 85.50 178 GLN A C 1
ATOM 1482 O O . GLN A 1 178 ? -10.095 -5.450 23.585 1.00 85.50 178 GLN A O 1
ATOM 1487 N N . PHE A 1 179 ? -10.245 -3.820 25.111 1.00 81.38 179 PHE A N 1
ATOM 1488 C CA . PHE A 1 179 ? -9.853 -2.744 24.188 1.00 81.38 179 PHE A CA 1
ATOM 1489 C C . PHE A 1 179 ? -8.466 -2.984 23.566 1.00 81.38 179 PHE A C 1
ATOM 1491 O O . PHE A 1 179 ? -8.293 -2.821 22.357 1.00 81.38 179 PHE A O 1
ATOM 1498 N N . LYS A 1 180 ? -7.479 -3.400 24.374 1.00 79.50 180 LYS A N 1
ATOM 1499 C CA . LYS A 1 180 ? -6.124 -3.718 23.884 1.00 79.50 180 LYS A CA 1
ATOM 1500 C C . LYS A 1 180 ? -6.128 -4.935 22.973 1.00 79.50 180 LYS A C 1
ATOM 1502 O O . LYS A 1 180 ? -5.422 -4.958 21.968 1.00 79.50 180 LYS A O 1
ATOM 1507 N N . ASP A 1 181 ? -6.902 -5.953 23.329 1.00 85.94 181 ASP A N 1
ATOM 1508 C CA . ASP A 1 181 ? -7.004 -7.169 22.530 1.00 85.94 181 ASP A CA 1
ATOM 1509 C C . ASP A 1 181 ? -7.630 -6.861 21.159 1.00 85.94 181 ASP A C 1
ATOM 1511 O O . ASP A 1 181 ? -7.103 -7.306 20.139 1.00 85.94 181 ASP A O 1
ATOM 1515 N N . ILE A 1 182 ? -8.659 -6.005 21.112 1.00 86.94 182 ILE A N 1
ATOM 1516 C CA . ILE A 1 182 ? -9.262 -5.502 19.868 1.00 86.94 182 ILE A CA 1
ATOM 1517 C C . ILE A 1 182 ? -8.242 -4.715 19.029 1.00 86.94 182 ILE A C 1
ATOM 1519 O O . ILE A 1 182 ? -8.077 -5.022 17.846 1.00 86.94 182 ILE A O 1
ATOM 1523 N N . GLU A 1 183 ? -7.514 -3.750 19.616 1.00 83.06 183 GLU A N 1
ATOM 1524 C CA . GLU A 1 183 ? -6.458 -3.001 18.903 1.00 83.06 183 GLU A CA 1
ATOM 1525 C C . GLU A 1 183 ? -5.423 -3.959 18.300 1.00 83.06 183 GLU A C 1
ATOM 1527 O O . GLU A 1 183 ? -5.060 -3.832 17.128 1.00 83.06 183 GLU A O 1
ATOM 1532 N N . ASN A 1 184 ? -4.970 -4.942 19.079 1.00 84.44 184 ASN A N 1
ATOM 1533 C CA . ASN A 1 184 ? -3.989 -5.925 18.638 1.00 84.44 184 ASN A CA 1
ATOM 1534 C C . ASN A 1 184 ? -4.513 -6.778 17.480 1.00 84.44 184 ASN A C 1
ATOM 1536 O O . ASN A 1 184 ? -3.798 -6.968 16.495 1.00 84.44 184 ASN A O 1
ATOM 1540 N N . ILE A 1 185 ? -5.733 -7.310 17.581 1.00 87.88 185 ILE A N 1
ATOM 1541 C CA . ILE A 1 185 ? -6.336 -8.149 16.538 1.00 87.88 185 ILE A CA 1
ATOM 1542 C C . ILE A 1 185 ? -6.460 -7.358 15.235 1.00 87.88 185 ILE A C 1
ATOM 1544 O O . ILE A 1 185 ? -5.978 -7.804 14.194 1.00 87.88 185 ILE A O 1
ATOM 1548 N N . ILE A 1 186 ? -7.036 -6.158 15.297 1.00 88.44 186 ILE A N 1
ATOM 1549 C CA . ILE A 1 186 ? -7.299 -5.348 14.105 1.00 88.44 186 ILE A CA 1
ATOM 1550 C C . ILE A 1 186 ? -5.999 -4.854 13.483 1.00 88.44 186 ILE A C 1
ATOM 1552 O O . ILE A 1 186 ? -5.844 -4.932 12.266 1.00 88.44 186 ILE A O 1
ATOM 1556 N N . SER A 1 187 ? -5.028 -4.432 14.292 1.00 84.94 187 SER A N 1
ATOM 1557 C CA . SER A 1 187 ? -3.724 -4.002 13.779 1.00 84.94 187 SER A CA 1
ATOM 1558 C C . SER A 1 187 ? -2.960 -5.157 13.123 1.00 84.94 187 SER A C 1
ATOM 1560 O O . SER A 1 187 ? -2.358 -4.965 12.071 1.00 84.94 187 SER A O 1
ATOM 1562 N N . ASN A 1 188 ? -3.021 -6.375 13.676 1.00 84.25 188 ASN A N 1
ATOM 1563 C CA . ASN A 1 188 ? -2.417 -7.552 13.037 1.00 84.25 188 ASN A CA 1
ATOM 1564 C C . ASN A 1 188 ? -3.112 -7.899 11.707 1.00 84.25 188 ASN A C 1
ATOM 1566 O O . ASN A 1 188 ? -2.431 -8.185 10.722 1.00 84.25 188 ASN A O 1
ATOM 1570 N N . ASN A 1 189 ? -4.446 -7.829 11.653 1.00 86.38 189 ASN A N 1
ATOM 1571 C CA . ASN A 1 189 ? -5.207 -8.067 10.423 1.00 86.38 189 ASN A CA 1
ATOM 1572 C C . ASN A 1 189 ? -4.910 -7.008 9.351 1.00 86.38 189 ASN A C 1
ATOM 1574 O O . ASN A 1 189 ? -4.724 -7.345 8.181 1.00 86.38 189 ASN A O 1
ATOM 1578 N N . LEU A 1 190 ? -4.821 -5.736 9.749 1.00 84.56 190 LEU A N 1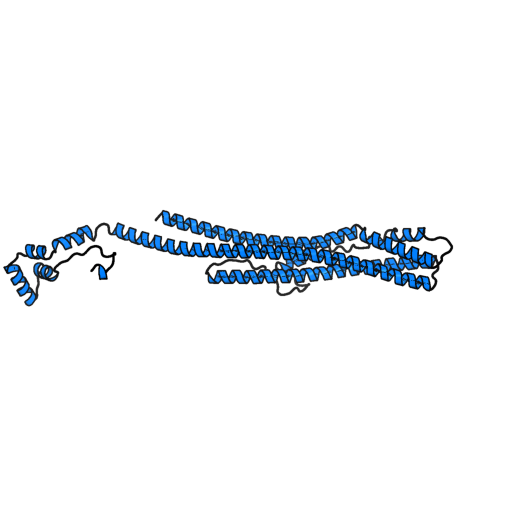
ATOM 1579 C CA . LEU A 1 190 ? -4.427 -4.631 8.877 1.00 84.56 190 LEU A CA 1
ATOM 1580 C C . LEU A 1 190 ? -3.053 -4.893 8.263 1.00 84.56 190 LEU A C 1
ATOM 1582 O O . LEU A 1 190 ? -2.886 -4.805 7.051 1.00 84.56 190 LEU A O 1
ATOM 1586 N N . ILE A 1 191 ? -2.086 -5.272 9.094 1.00 82.56 191 ILE A N 1
ATOM 1587 C CA . ILE A 1 191 ? -0.726 -5.585 8.662 1.00 82.56 191 ILE A CA 1
ATOM 1588 C C . ILE A 1 191 ? -0.699 -6.724 7.644 1.00 82.56 191 ILE A C 1
ATOM 1590 O O . ILE A 1 191 ? -0.050 -6.583 6.610 1.00 82.56 191 ILE A O 1
ATOM 1594 N N . ALA A 1 192 ? -1.410 -7.823 7.909 1.00 83.56 192 ALA A N 1
ATOM 1595 C CA . ALA A 1 192 ? -1.492 -8.949 6.982 1.00 83.56 192 ALA A CA 1
ATOM 1596 C C . ALA A 1 192 ? -2.112 -8.527 5.639 1.00 83.56 192 ALA A C 1
ATOM 1598 O O . ALA A 1 192 ? -1.587 -8.852 4.577 1.00 83.56 192 ALA A O 1
ATOM 1599 N N . THR A 1 193 ? -3.175 -7.722 5.681 1.00 86.25 193 THR A N 1
ATOM 1600 C CA . THR A 1 193 ? -3.877 -7.265 4.471 1.00 86.25 193 THR A CA 1
ATOM 1601 C C . THR A 1 193 ? -3.033 -6.280 3.654 1.00 86.25 193 THR A C 1
ATOM 1603 O O . THR A 1 193 ? -2.976 -6.374 2.429 1.00 86.25 193 THR A O 1
ATOM 1606 N N . ILE A 1 194 ? -2.333 -5.351 4.318 1.00 84.12 194 ILE A N 1
ATOM 1607 C CA . ILE A 1 194 ? -1.344 -4.476 3.669 1.00 84.12 194 ILE A CA 1
ATOM 1608 C C . ILE A 1 194 ? -0.237 -5.321 3.049 1.00 84.12 194 ILE A C 1
ATOM 1610 O O . ILE A 1 194 ? 0.204 -5.023 1.940 1.00 84.12 194 ILE A O 1
ATOM 1614 N N . GLN A 1 195 ? 0.198 -6.377 3.740 1.00 82.19 195 GLN A N 1
ATOM 1615 C CA . GLN A 1 195 ? 1.224 -7.252 3.207 1.00 82.19 195 GLN A CA 1
ATOM 1616 C C . GLN A 1 195 ? 0.783 -7.900 1.890 1.00 82.19 195 GLN A C 1
ATOM 1618 O O . GLN A 1 195 ? 1.479 -7.792 0.882 1.00 82.19 195 GLN A O 1
ATOM 1623 N N . GLU A 1 196 ? -0.405 -8.484 1.849 1.00 84.56 196 GLU A N 1
ATOM 1624 C CA . GLU A 1 196 ? -0.930 -9.066 0.614 1.00 84.56 196 GLU A CA 1
ATOM 1625 C C . GLU A 1 196 ? -1.016 -8.046 -0.535 1.00 84.56 196 GLU A C 1
ATOM 1627 O O . GLU A 1 196 ? -0.711 -8.375 -1.683 1.00 84.56 196 GLU A O 1
ATOM 1632 N N . GLU A 1 197 ? -1.412 -6.801 -0.251 1.00 85.44 197 GLU A N 1
ATOM 1633 C CA . GLU A 1 197 ? -1.487 -5.745 -1.267 1.00 85.44 197 GLU A CA 1
ATOM 1634 C C . GLU A 1 197 ? -0.102 -5.363 -1.808 1.00 85.44 197 GLU A C 1
ATOM 1636 O O . GLU A 1 197 ? 0.093 -5.236 -3.020 1.00 85.44 197 GLU A O 1
ATOM 1641 N N . LEU A 1 198 ? 0.887 -5.238 -0.924 1.00 82.00 198 LEU A N 1
ATOM 1642 C CA . LEU A 1 198 ? 2.260 -4.925 -1.309 1.00 82.00 198 LEU A CA 1
ATOM 1643 C C . LEU A 1 198 ? 2.943 -6.083 -2.053 1.00 82.00 198 LEU A C 1
ATOM 1645 O O . LEU A 1 198 ? 3.722 -5.842 -2.976 1.00 82.00 198 LEU A O 1
ATOM 1649 N N . GLU A 1 199 ? 2.632 -7.335 -1.716 1.00 81.81 199 GLU A N 1
ATOM 1650 C CA . GLU A 1 199 ? 3.106 -8.511 -2.452 1.00 81.81 199 GLU A CA 1
ATOM 1651 C C . GLU A 1 199 ? 2.531 -8.561 -3.873 1.00 81.81 199 GLU A C 1
ATOM 1653 O O . GLU A 1 199 ? 3.277 -8.800 -4.828 1.00 81.81 199 GLU A O 1
ATOM 1658 N N . LYS A 1 200 ? 1.232 -8.272 -4.045 1.00 84.00 200 LYS A N 1
ATOM 1659 C CA . LYS A 1 200 ? 0.596 -8.159 -5.372 1.00 84.00 200 LYS A CA 1
ATOM 1660 C C . LYS A 1 200 ? 1.246 -7.059 -6.204 1.00 84.00 200 LYS A C 1
ATOM 1662 O O . LYS A 1 200 ? 1.598 -7.293 -7.363 1.00 84.00 200 LYS A O 1
ATOM 1667 N N . PHE A 1 201 ? 1.455 -5.890 -5.599 1.00 82.19 201 PHE A N 1
ATOM 1668 C CA . PHE A 1 201 ? 2.161 -4.781 -6.230 1.00 82.19 201 PHE A CA 1
ATOM 1669 C C . PHE A 1 201 ? 3.568 -5.204 -6.676 1.00 82.19 201 PHE A C 1
ATOM 1671 O O . PHE A 1 201 ? 3.915 -5.068 -7.848 1.00 82.19 201 PHE A O 1
ATOM 1678 N N . ASN A 1 202 ? 4.355 -5.802 -5.779 1.00 76.69 202 ASN A N 1
ATOM 1679 C CA . ASN A 1 202 ? 5.704 -6.286 -6.074 1.00 76.69 202 ASN A CA 1
ATOM 1680 C C . ASN A 1 202 ? 5.730 -7.336 -7.185 1.00 76.69 202 ASN A C 1
ATOM 1682 O O . ASN A 1 202 ? 6.586 -7.290 -8.069 1.00 76.69 202 ASN A O 1
ATOM 1686 N N . HIS A 1 203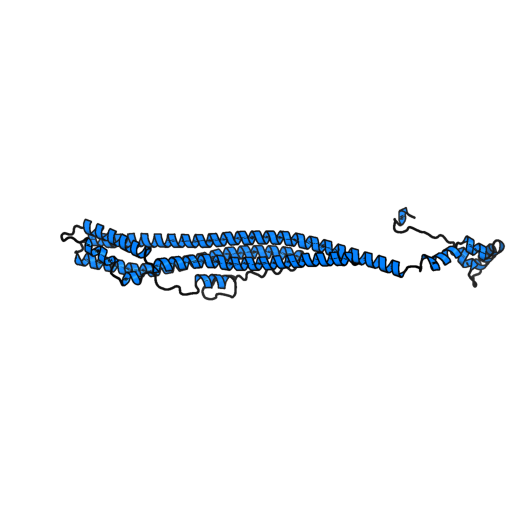 ? 4.791 -8.281 -7.175 1.00 80.56 203 HIS A N 1
ATOM 1687 C CA . HIS A 1 203 ? 4.670 -9.277 -8.232 1.00 80.56 203 HIS A CA 1
ATOM 1688 C C . HIS A 1 203 ? 4.455 -8.614 -9.597 1.00 80.56 203 HIS A C 1
ATOM 1690 O O . HIS A 1 203 ? 5.132 -8.951 -10.572 1.00 80.56 203 HIS A O 1
ATOM 1696 N N . TYR A 1 204 ? 3.561 -7.627 -9.654 1.00 78.00 204 TYR A N 1
ATOM 1697 C CA . TYR A 1 204 ? 3.320 -6.854 -10.863 1.00 78.00 204 TYR A CA 1
ATOM 1698 C C . TYR A 1 204 ? 4.561 -6.069 -11.312 1.00 78.00 204 TYR A C 1
ATOM 1700 O O . TYR A 1 204 ? 4.890 -6.070 -12.502 1.00 78.00 204 TYR A O 1
ATOM 1708 N N . MET A 1 205 ? 5.314 -5.488 -10.375 1.00 74.88 205 MET A N 1
ATOM 1709 C CA . MET A 1 205 ? 6.561 -4.784 -10.694 1.00 74.88 205 MET A CA 1
ATOM 1710 C C . MET A 1 205 ? 7.633 -5.699 -11.259 1.00 74.88 205 MET A C 1
ATOM 1712 O O . MET A 1 205 ? 8.203 -5.389 -12.304 1.00 74.88 205 MET A O 1
ATOM 1716 N N . ASN A 1 206 ? 7.807 -6.882 -10.682 1.00 74.69 206 ASN A N 1
ATOM 1717 C CA . ASN A 1 206 ? 8.715 -7.890 -11.222 1.00 74.69 206 ASN A CA 1
ATOM 1718 C C . ASN A 1 206 ? 8.321 -8.325 -12.646 1.00 74.69 206 ASN A C 1
ATOM 1720 O O . ASN A 1 206 ? 9.185 -8.592 -13.485 1.00 74.69 206 ASN A O 1
ATOM 1724 N N . MET A 1 207 ? 7.021 -8.397 -12.960 1.00 75.25 207 MET A N 1
ATOM 1725 C CA . MET A 1 207 ? 6.568 -8.688 -14.326 1.00 75.25 207 MET A CA 1
ATOM 1726 C C . MET A 1 207 ? 6.922 -7.566 -15.304 1.00 75.25 207 MET A C 1
ATOM 1728 O O . MET A 1 207 ? 7.327 -7.850 -16.434 1.00 75.25 207 MET A O 1
ATOM 1732 N N . ILE A 1 208 ? 6.773 -6.308 -14.888 1.00 72.19 208 ILE A N 1
ATOM 1733 C CA . ILE A 1 208 ? 7.167 -5.151 -15.692 1.00 72.19 208 ILE A CA 1
ATOM 1734 C C . ILE A 1 208 ? 8.687 -5.151 -15.911 1.00 72.19 208 ILE A C 1
ATOM 1736 O O . ILE A 1 208 ? 9.128 -5.032 -17.054 1.00 72.19 208 ILE A O 1
ATOM 1740 N N . GLU A 1 209 ? 9.487 -5.362 -14.864 1.00 69.75 209 GLU A N 1
ATOM 1741 C CA . GLU A 1 209 ? 10.953 -5.411 -14.950 1.00 69.75 209 GLU A CA 1
ATOM 1742 C C . GLU A 1 209 ? 11.443 -6.479 -15.936 1.00 69.75 209 GLU A C 1
ATOM 1744 O O . GLU A 1 209 ? 12.257 -6.203 -16.818 1.00 69.75 209 GLU A O 1
ATOM 1749 N N . ARG A 1 210 ? 10.879 -7.693 -15.865 1.00 70.88 210 ARG A N 1
ATOM 1750 C CA . ARG A 1 210 ? 11.201 -8.788 -16.796 1.00 70.88 210 ARG A CA 1
ATOM 1751 C C . ARG A 1 210 ? 10.884 -8.445 -18.250 1.00 70.88 210 ARG A C 1
ATOM 1753 O O . ARG A 1 210 ? 11.587 -8.885 -19.156 1.00 70.88 210 ARG A O 1
ATOM 1760 N N . ARG A 1 211 ? 9.827 -7.667 -18.506 1.00 68.12 211 ARG A N 1
ATOM 1761 C CA . ARG A 1 211 ? 9.535 -7.187 -19.867 1.00 68.12 211 ARG A CA 1
ATOM 1762 C C . ARG A 1 211 ? 10.612 -6.218 -20.356 1.00 68.12 211 ARG A C 1
ATOM 1764 O O . ARG A 1 211 ? 10.905 -6.222 -21.547 1.00 68.12 211 ARG A O 1
ATOM 1771 N N . TYR A 1 212 ? 11.220 -5.434 -19.466 1.00 64.56 212 TYR A N 1
ATOM 1772 C CA . TYR A 1 212 ? 12.279 -4.483 -19.807 1.00 64.56 212 TYR A CA 1
ATOM 1773 C C . TYR A 1 212 ? 13.652 -5.118 -20.010 1.00 64.56 212 TYR A C 1
ATOM 1775 O O . TYR A 1 212 ? 14.342 -4.761 -20.969 1.00 64.56 212 TYR A O 1
ATOM 1783 N N . SER A 1 213 ? 14.037 -6.085 -19.174 1.00 63.16 213 SER A N 1
ATOM 1784 C CA . SER A 1 213 ? 15.309 -6.797 -19.345 1.00 63.16 213 SER A CA 1
ATOM 1785 C C . SER A 1 213 ? 15.379 -7.497 -20.708 1.00 63.16 213 SER A C 1
ATOM 1787 O O . SER A 1 213 ? 16.393 -7.408 -21.398 1.00 63.16 213 SER A O 1
ATOM 1789 N N . ASN A 1 214 ? 14.258 -8.057 -21.175 1.00 59.94 214 ASN A N 1
ATOM 1790 C CA . ASN A 1 214 ? 14.120 -8.634 -22.519 1.00 59.94 214 ASN A CA 1
ATOM 1791 C C . ASN A 1 214 ? 14.294 -7.617 -23.667 1.00 59.94 214 ASN A C 1
ATOM 1793 O O . ASN A 1 214 ? 14.485 -8.009 -24.818 1.00 59.94 214 ASN A O 1
ATOM 1797 N N . LEU A 1 215 ? 14.223 -6.315 -23.379 1.00 55.84 215 LEU A N 1
ATOM 1798 C CA . LEU A 1 215 ? 14.419 -5.227 -24.340 1.00 55.84 215 LEU A CA 1
ATOM 1799 C C . LEU A 1 215 ? 15.823 -4.604 -24.255 1.00 55.84 215 LEU A C 1
ATOM 1801 O O . LEU A 1 215 ? 16.080 -3.619 -24.947 1.00 55.84 215 LEU A O 1
ATOM 1805 N N . ASN A 1 216 ? 16.729 -5.162 -23.439 1.00 54.94 216 ASN A N 1
ATOM 1806 C CA . ASN A 1 216 ? 18.021 -4.565 -23.074 1.00 54.94 216 ASN A CA 1
ATOM 1807 C C . ASN A 1 216 ? 17.888 -3.152 -22.471 1.00 54.94 216 ASN A C 1
ATOM 1809 O O . ASN A 1 216 ? 18.795 -2.330 -22.602 1.00 54.94 216 ASN A O 1
ATOM 1813 N N . ILE A 1 217 ? 16.754 -2.855 -21.830 1.00 53.00 217 ILE A N 1
ATOM 1814 C CA . ILE A 1 217 ? 16.536 -1.607 -21.098 1.00 53.00 217 ILE A CA 1
ATOM 1815 C C . ILE A 1 217 ? 16.672 -1.945 -19.615 1.00 53.00 217 ILE A C 1
ATOM 1817 O O . ILE A 1 217 ? 15.842 -2.663 -19.062 1.00 53.00 217 ILE A O 1
ATOM 1821 N N . SER A 1 218 ? 17.723 -1.447 -18.964 1.00 44.09 218 SER A N 1
ATOM 1822 C CA . SER A 1 218 ? 17.851 -1.545 -17.510 1.00 44.09 218 SER A CA 1
ATOM 1823 C C . SER A 1 218 ? 16.916 -0.526 -16.865 1.00 44.09 218 SER A C 1
ATOM 1825 O O . SER A 1 218 ? 17.178 0.676 -16.922 1.00 44.09 218 SER A O 1
ATOM 1827 N N . VAL A 1 219 ? 15.826 -0.999 -16.268 1.00 48.34 219 VAL A N 1
ATOM 1828 C CA . VAL A 1 219 ? 14.937 -0.172 -15.452 1.00 48.34 219 VAL A CA 1
ATOM 1829 C C . VAL A 1 219 ? 15.117 -0.619 -14.014 1.00 48.34 219 VAL A C 1
ATOM 1831 O O . VAL A 1 219 ? 14.734 -1.730 -13.669 1.00 48.34 219 VAL A O 1
ATOM 1834 N N . ASN A 1 220 ? 15.728 0.227 -13.185 1.00 46.75 220 ASN A N 1
ATOM 1835 C CA . ASN A 1 220 ? 15.816 -0.044 -11.757 1.00 46.75 220 ASN A CA 1
ATOM 1836 C C . ASN A 1 220 ? 14.465 0.303 -11.114 1.00 46.75 220 ASN A C 1
ATOM 1838 O O . ASN A 1 220 ? 14.199 1.456 -10.767 1.00 46.75 220 ASN A O 1
ATOM 1842 N N . LEU A 1 221 ? 13.587 -0.692 -11.018 1.00 51.56 221 LEU A N 1
ATOM 1843 C CA . LEU A 1 221 ? 12.389 -0.618 -10.193 1.00 51.56 221 LEU A CA 1
ATOM 1844 C C . LEU A 1 221 ? 12.819 -0.974 -8.770 1.00 51.56 221 LEU A C 1
ATOM 1846 O O . LEU A 1 221 ? 12.686 -2.125 -8.385 1.00 51.56 221 LEU A O 1
ATOM 1850 N N . ASN A 1 222 ? 13.405 -0.028 -8.023 1.00 51.12 222 ASN A N 1
ATOM 1851 C CA . ASN A 1 222 ? 13.857 -0.260 -6.644 1.00 51.12 222 ASN A CA 1
ATOM 1852 C C . ASN A 1 222 ? 12.834 -1.125 -5.889 1.00 51.12 222 ASN A C 1
ATOM 1854 O O . ASN A 1 222 ? 11.712 -0.679 -5.635 1.00 51.12 222 ASN A O 1
ATOM 1858 N N . ASN A 1 223 ? 13.222 -2.364 -5.583 1.00 51.31 223 ASN A N 1
ATOM 1859 C CA . ASN A 1 223 ? 12.333 -3.357 -4.999 1.00 51.31 223 ASN A CA 1
ATOM 1860 C C . ASN A 1 223 ? 11.700 -2.781 -3.731 1.00 51.31 223 ASN A C 1
ATOM 1862 O O . ASN A 1 223 ? 12.406 -2.305 -2.836 1.00 51.31 223 ASN A O 1
ATOM 1866 N N . PHE A 1 224 ? 10.369 -2.828 -3.639 1.00 53.47 224 PHE A N 1
ATOM 1867 C CA . PHE A 1 224 ? 9.662 -2.582 -2.388 1.00 53.47 224 PHE A CA 1
ATOM 1868 C C . PHE A 1 224 ? 10.078 -3.722 -1.449 1.00 53.47 224 PHE A C 1
ATOM 1870 O O . PHE A 1 224 ? 9.487 -4.799 -1.478 1.00 53.47 224 PHE A O 1
ATOM 1877 N N . ASN A 1 225 ? 11.181 -3.541 -0.711 1.00 51.34 225 ASN A N 1
ATOM 1878 C CA . ASN A 1 225 ? 11.770 -4.615 0.080 1.00 51.34 225 ASN A CA 1
ATOM 1879 C C . ASN A 1 225 ? 10.784 -5.027 1.162 1.00 51.34 225 ASN A C 1
ATOM 1881 O O . ASN A 1 225 ? 10.547 -4.313 2.143 1.00 51.34 225 ASN A O 1
ATOM 1885 N N . MET A 1 226 ? 10.214 -6.196 0.922 1.00 46.59 226 MET A N 1
ATOM 1886 C CA . MET A 1 226 ? 9.169 -6.786 1.706 1.00 46.59 226 MET A CA 1
ATOM 1887 C C . MET A 1 226 ? 9.686 -8.120 2.231 1.00 46.59 226 MET A C 1
ATOM 1889 O O . MET A 1 226 ? 10.017 -8.996 1.433 1.00 46.59 226 MET A O 1
ATOM 1893 N N . PRO A 1 227 ? 9.844 -8.263 3.548 1.00 46.12 227 PRO A N 1
ATOM 1894 C CA . PRO A 1 227 ? 10.322 -9.504 4.133 1.00 46.12 227 PRO A CA 1
ATOM 1895 C C . PRO A 1 227 ? 9.294 -10.614 3.921 1.00 46.12 227 PRO A C 1
ATOM 1897 O O . PRO A 1 227 ? 8.090 -10.374 4.017 1.00 46.12 227 PRO A O 1
ATOM 1900 N N . ASN A 1 228 ? 9.770 -11.840 3.700 1.00 40.34 228 ASN A N 1
ATOM 1901 C CA . ASN A 1 228 ? 8.914 -13.021 3.680 1.00 40.34 228 ASN A CA 1
ATOM 1902 C C . ASN A 1 228 ? 8.505 -13.373 5.117 1.00 40.34 228 ASN A C 1
ATOM 1904 O O . ASN A 1 228 ? 9.209 -14.106 5.808 1.00 40.34 228 ASN A O 1
ATOM 1908 N N . GLY A 1 229 ? 7.357 -12.854 5.547 1.00 40.44 229 GLY A N 1
ATOM 1909 C CA . GLY A 1 229 ? 6.739 -13.189 6.827 1.00 40.44 229 GLY A CA 1
ATOM 1910 C C . GLY A 1 229 ? 7.038 -12.190 7.944 1.00 40.44 229 GLY A C 1
ATOM 1911 O O . GLY A 1 229 ? 8.123 -11.624 8.051 1.00 40.44 229 GLY A O 1
ATOM 1912 N N . ILE A 1 230 ? 6.029 -11.976 8.788 1.00 39.69 230 ILE A N 1
ATOM 1913 C CA . ILE A 1 230 ? 6.070 -11.033 9.905 1.00 39.69 230 ILE A CA 1
ATOM 1914 C C . ILE A 1 230 ? 6.223 -11.834 11.187 1.00 39.69 230 ILE A C 1
ATOM 1916 O O . ILE A 1 230 ? 5.258 -12.398 11.701 1.00 39.69 230 ILE A O 1
ATOM 1920 N N . ASN A 1 231 ? 7.440 -11.872 11.722 1.00 43.66 231 ASN A N 1
ATOM 1921 C CA . ASN A 1 231 ? 7.656 -12.300 13.094 1.00 43.66 231 ASN A CA 1
ATOM 1922 C C . ASN A 1 231 ? 7.647 -11.043 13.975 1.00 43.66 231 ASN A C 1
ATOM 1924 O O . ASN A 1 231 ? 8.446 -10.136 13.754 1.00 43.66 231 ASN A O 1
ATOM 1928 N N . LYS A 1 232 ? 6.740 -10.961 14.961 1.00 44.44 232 LYS A N 1
ATOM 1929 C CA . LYS A 1 232 ? 6.516 -9.758 15.802 1.00 44.44 232 LYS A CA 1
ATOM 1930 C C . LYS A 1 232 ? 7.778 -9.240 16.520 1.00 44.44 232 LYS A C 1
ATOM 1932 O O . LYS A 1 232 ? 7.773 -8.113 16.999 1.00 44.44 232 LYS A O 1
ATOM 1937 N N . ALA A 1 233 ? 8.827 -10.060 16.616 1.00 37.31 233 ALA A N 1
ATOM 1938 C CA . ALA A 1 233 ? 10.096 -9.735 17.265 1.00 37.31 233 ALA A CA 1
ATOM 1939 C C . ALA A 1 233 ? 11.208 -9.277 16.297 1.00 37.31 233 ALA A C 1
ATOM 1941 O O . ALA A 1 233 ? 12.204 -8.718 16.748 1.00 37.31 233 ALA A O 1
ATOM 1942 N N . GLU A 1 234 ? 11.059 -9.480 14.985 1.00 41.03 234 GLU A N 1
ATOM 1943 C CA . GLU A 1 234 ? 12.118 -9.239 13.997 1.00 41.03 234 GLU A CA 1
ATOM 1944 C C . GLU A 1 234 ? 11.586 -8.357 12.863 1.00 41.03 234 GLU A C 1
ATOM 1946 O O . GLU A 1 234 ? 11.311 -8.800 11.749 1.00 41.03 234 GLU A O 1
ATOM 1951 N N . PHE A 1 235 ? 11.415 -7.067 13.155 1.00 47.94 235 PHE A N 1
ATOM 1952 C CA . PHE A 1 235 ? 11.082 -6.061 12.148 1.00 47.94 235 PHE A CA 1
ATOM 1953 C C . PHE A 1 235 ? 12.299 -5.802 11.246 1.00 47.94 235 PHE A C 1
ATOM 1955 O O . PHE A 1 235 ? 13.114 -4.917 11.488 1.00 47.94 235 PHE A O 1
ATOM 1962 N N . THR A 1 236 ? 12.451 -6.610 10.204 1.00 39.75 236 THR A N 1
ATOM 1963 C CA . THR A 1 236 ? 13.512 -6.498 9.189 1.00 39.75 236 THR A CA 1
ATOM 1964 C C . THR A 1 236 ? 13.427 -5.198 8.373 1.00 39.75 236 THR A C 1
ATOM 1966 O O . THR A 1 236 ? 12.336 -4.721 8.061 1.00 39.75 236 THR A O 1
ATOM 1969 N N . LEU A 1 237 ? 14.588 -4.664 7.974 1.00 38.84 237 LEU A N 1
ATOM 1970 C CA . LEU A 1 237 ? 14.781 -3.401 7.245 1.00 38.84 237 LEU A CA 1
ATOM 1971 C C . LEU A 1 237 ? 14.037 -3.385 5.886 1.00 38.84 237 LEU A C 1
ATOM 1973 O O . LEU A 1 237 ? 14.506 -3.962 4.906 1.00 38.84 237 LEU A O 1
ATOM 1977 N N . GLY A 1 238 ? 12.876 -2.722 5.820 1.00 58.97 238 GLY A N 1
ATOM 1978 C CA . GLY A 1 238 ? 12.021 -2.668 4.625 1.00 58.97 238 GLY A CA 1
ATOM 1979 C C . GLY A 1 238 ? 10.721 -1.875 4.823 1.00 58.97 238 GLY A C 1
ATOM 1980 O O . GLY A 1 238 ? 10.495 -1.274 5.875 1.00 58.97 238 GLY A O 1
ATOM 1981 N N . THR A 1 239 ? 9.836 -1.860 3.821 1.00 59.22 239 THR A N 1
ATOM 1982 C CA . THR A 1 239 ? 8.540 -1.146 3.876 1.00 59.22 239 THR A CA 1
ATOM 1983 C C . THR A 1 239 ? 7.610 -1.678 4.966 1.00 59.22 239 THR A C 1
ATOM 1985 O O . THR A 1 239 ? 6.878 -0.894 5.561 1.00 59.22 239 THR A O 1
ATOM 1988 N N . MET A 1 240 ? 7.724 -2.959 5.319 1.00 64.81 240 MET A N 1
ATOM 1989 C CA . MET A 1 240 ? 6.966 -3.561 6.422 1.00 64.81 240 MET A CA 1
ATOM 1990 C C . MET A 1 240 ? 7.457 -3.166 7.819 1.00 64.81 240 MET A C 1
ATOM 1992 O O . MET A 1 240 ? 6.646 -3.076 8.737 1.00 64.81 240 MET A O 1
ATOM 1996 N N . SER A 1 241 ? 8.749 -2.863 7.992 1.00 61.88 241 SER A N 1
ATOM 1997 C CA . SER A 1 241 ? 9.253 -2.302 9.258 1.00 61.88 241 SER A CA 1
ATOM 1998 C C . SER A 1 241 ? 8.663 -0.914 9.517 1.00 61.88 241 SER A C 1
ATOM 2000 O O . SER A 1 241 ? 8.275 -0.618 10.645 1.00 61.88 241 SER A O 1
ATOM 2002 N N . LEU A 1 242 ? 8.501 -0.104 8.468 1.00 64.94 242 LEU A N 1
ATOM 2003 C CA . LEU A 1 242 ? 7.829 1.194 8.544 1.00 64.94 242 LEU A CA 1
ATOM 2004 C C . LEU A 1 242 ? 6.349 1.034 8.939 1.00 64.94 242 LEU A C 1
ATOM 2006 O O . LEU A 1 242 ? 5.923 1.625 9.924 1.00 64.94 242 LEU A O 1
ATOM 2010 N N . VAL A 1 243 ? 5.602 0.155 8.257 1.00 67.44 243 VAL A N 1
ATOM 2011 C CA . VAL A 1 243 ? 4.194 -0.163 8.583 1.00 67.44 243 VAL A CA 1
ATOM 2012 C C . VAL A 1 243 ? 4.030 -0.577 10.047 1.00 67.44 243 VAL A C 1
ATOM 2014 O O . VAL A 1 243 ? 3.202 -0.020 10.767 1.00 67.44 243 VAL A O 1
ATOM 2017 N N . ALA A 1 244 ? 4.850 -1.516 10.516 1.00 63.56 244 ALA A N 1
ATOM 2018 C CA . ALA A 1 244 ? 4.791 -1.968 11.898 1.00 63.56 244 ALA A CA 1
ATOM 2019 C C . ALA A 1 244 ? 5.175 -0.869 12.899 1.00 63.56 244 ALA A C 1
ATOM 2021 O O . ALA A 1 244 ? 4.575 -0.782 13.967 1.00 63.56 244 ALA A O 1
ATOM 2022 N N . THR A 1 245 ? 6.128 -0.003 12.549 1.00 65.81 245 THR A N 1
ATOM 2023 C CA . THR A 1 245 ? 6.520 1.138 13.387 1.00 65.81 245 THR A CA 1
ATOM 2024 C C . THR A 1 245 ? 5.386 2.150 13.526 1.00 65.81 245 THR A C 1
ATOM 2026 O O . THR A 1 245 ? 5.172 2.657 14.616 1.00 65.81 245 THR A O 1
ATOM 2029 N N . ILE A 1 246 ? 4.612 2.420 12.476 1.00 70.19 246 ILE A N 1
ATOM 2030 C CA . ILE A 1 246 ? 3.469 3.346 12.559 1.00 70.19 246 ILE A CA 1
ATOM 2031 C C . ILE A 1 246 ? 2.366 2.779 13.461 1.00 70.19 246 ILE A C 1
ATOM 2033 O O . ILE A 1 246 ? 1.744 3.502 14.241 1.00 70.19 246 ILE A O 1
ATOM 2037 N N . LEU A 1 247 ? 2.102 1.475 13.344 1.00 71.88 247 LEU A N 1
ATOM 2038 C CA . LEU A 1 247 ? 0.993 0.829 14.044 1.00 71.88 247 LEU A CA 1
ATOM 2039 C C . LEU A 1 247 ? 1.333 0.518 15.509 1.00 71.88 247 LEU A C 1
ATOM 2041 O O . LEU A 1 247 ? 0.531 0.797 16.405 1.00 71.88 247 LEU A O 1
ATOM 2045 N N . PHE A 1 248 ? 2.535 0.001 15.769 1.00 71.00 248 PHE A N 1
ATOM 2046 C CA . PHE A 1 248 ? 2.968 -0.464 17.091 1.00 71.00 248 PHE A CA 1
ATOM 2047 C C . PHE A 1 248 ? 4.063 0.390 17.738 1.00 71.00 248 PHE A C 1
ATOM 2049 O O . PHE A 1 248 ? 4.302 0.264 18.937 1.00 71.00 248 PHE A O 1
ATOM 2056 N N . GLY A 1 249 ? 4.743 1.248 16.977 1.00 55.09 249 GLY A N 1
ATOM 2057 C CA . GLY A 1 249 ? 5.739 2.179 17.497 1.00 55.09 249 GLY A CA 1
ATOM 2058 C C . GLY A 1 249 ? 5.080 3.455 18.017 1.00 55.09 249 GLY A C 1
ATOM 2059 O O . GLY A 1 249 ? 4.252 4.079 17.358 1.00 55.09 249 GLY A O 1
ATOM 2060 N N . GLY A 1 250 ? 5.445 3.846 19.232 1.00 54.00 250 GLY A N 1
ATOM 2061 C CA . GLY A 1 250 ? 4.891 5.010 19.921 1.00 54.00 250 GLY A CA 1
ATOM 2062 C C . GLY A 1 250 ? 4.142 4.624 21.195 1.00 54.00 250 GLY A C 1
ATOM 2063 O O . GLY A 1 250 ? 3.944 3.440 21.469 1.00 54.00 250 GLY A O 1
ATOM 2064 N N . PRO A 1 251 ? 3.747 5.606 22.020 1.00 46.72 251 PRO A N 1
ATOM 2065 C CA . PRO A 1 251 ? 3.008 5.328 23.236 1.00 46.72 251 PRO A CA 1
ATOM 2066 C C . PRO A 1 251 ? 1.616 4.815 22.856 1.00 46.72 251 PRO A C 1
ATOM 2068 O O . PRO A 1 251 ? 0.695 5.594 22.619 1.00 46.72 251 PRO A O 1
ATOM 2071 N N . THR A 1 252 ? 1.437 3.492 22.827 1.00 49.78 252 THR A N 1
ATOM 2072 C CA . THR A 1 252 ? 0.140 2.855 23.091 1.00 49.78 252 THR A CA 1
ATOM 2073 C C . THR A 1 252 ? -0.185 3.161 24.550 1.00 49.78 252 THR A C 1
ATOM 2075 O O . THR A 1 252 ? 0.059 2.358 25.452 1.00 49.78 252 THR A O 1
ATOM 2078 N N . ALA A 1 253 ? -0.559 4.416 24.804 1.00 43.16 253 ALA A N 1
ATOM 2079 C CA . ALA A 1 253 ? -0.790 4.930 26.134 1.00 43.16 253 ALA A CA 1
ATOM 2080 C C . ALA A 1 253 ? -1.903 4.090 26.752 1.00 43.16 253 ALA A C 1
ATOM 2082 O O . ALA A 1 253 ? -3.035 4.073 26.275 1.00 43.16 253 ALA A O 1
ATOM 2083 N N . ILE A 1 254 ? -1.542 3.353 27.797 1.00 45.38 254 ILE A N 1
ATOM 2084 C CA . ILE A 1 254 ? -2.468 2.688 28.700 1.00 45.38 254 ILE A CA 1
ATOM 2085 C C . ILE A 1 254 ? -3.285 3.793 29.366 1.00 45.38 254 ILE A C 1
ATOM 2087 O O . ILE A 1 254 ? -2.933 4.260 30.441 1.00 45.38 254 ILE A O 1
ATOM 2091 N N . ILE A 1 255 ? -4.338 4.258 28.711 1.00 52.72 255 ILE A N 1
ATOM 2092 C CA . ILE A 1 255 ? -5.353 5.112 29.307 1.00 52.72 255 ILE A CA 1
ATOM 2093 C C . ILE A 1 255 ? -6.637 4.807 28.557 1.00 52.72 255 ILE A C 1
ATOM 2095 O O . ILE A 1 255 ? -6.828 5.326 27.465 1.00 52.72 255 ILE A O 1
ATOM 2099 N N . VAL A 1 256 ? -7.504 3.948 29.095 1.00 51.12 256 VAL A N 1
ATOM 2100 C CA . VAL A 1 256 ? -8.855 3.860 28.520 1.00 51.12 256 VAL A CA 1
ATOM 2101 C C . VAL A 1 256 ? -9.963 3.936 29.567 1.00 51.12 256 VAL A C 1
ATOM 2103 O O . VAL A 1 256 ? -11.023 4.436 29.237 1.00 51.12 256 VAL A O 1
ATOM 2106 N N . LEU A 1 257 ? -9.773 3.604 30.850 1.00 51.53 257 LEU A N 1
ATOM 2107 C CA . LEU A 1 257 ? -10.858 3.803 31.841 1.00 51.53 257 LEU A CA 1
ATOM 2108 C C . LEU A 1 257 ? -10.397 4.205 33.248 1.00 51.53 257 LEU A C 1
ATOM 2110 O O . LEU A 1 257 ? -11.221 4.292 34.159 1.00 51.53 257 LEU A O 1
ATOM 2114 N N . GLY A 1 258 ? -9.101 4.470 33.448 1.00 48.59 258 GLY A N 1
ATOM 2115 C CA . GLY A 1 258 ? -8.563 4.864 34.757 1.00 48.59 258 GLY A CA 1
ATOM 2116 C C . GLY A 1 258 ? -9.302 6.064 35.363 1.00 48.59 258 GLY A C 1
ATOM 2117 O O . GLY A 1 258 ? -9.600 6.058 36.555 1.00 48.59 258 GLY A O 1
ATOM 2118 N N . VAL A 1 259 ? -9.720 7.025 34.534 1.00 47.44 259 VAL A N 1
ATOM 2119 C CA . VAL A 1 259 ? -10.500 8.199 34.962 1.00 47.44 259 VAL A CA 1
ATOM 2120 C C . VAL A 1 259 ? -11.936 7.870 35.392 1.00 47.44 259 VAL A C 1
ATOM 2122 O O . VAL A 1 259 ? -12.459 8.509 36.302 1.00 47.44 259 VAL A O 1
ATOM 2125 N N . LEU A 1 260 ? -12.576 6.834 34.836 1.00 48.97 260 LEU A N 1
ATOM 2126 C CA . LEU A 1 260 ? -13.908 6.413 35.304 1.00 48.97 260 LEU A CA 1
ATOM 2127 C C . LEU A 1 260 ? -13.857 5.758 36.691 1.00 48.97 260 LEU A C 1
ATOM 2129 O O . LEU A 1 260 ? -14.858 5.738 37.407 1.00 48.97 260 LEU A O 1
ATOM 2133 N N . SER A 1 261 ? -12.690 5.242 37.086 1.00 51.00 261 SER A N 1
ATOM 2134 C CA . SER A 1 261 ? -12.486 4.626 38.398 1.00 51.00 261 SER A CA 1
ATOM 2135 C C . SER A 1 261 ? -12.279 5.649 39.526 1.00 51.00 261 SER A C 1
ATOM 2137 O O . SER A 1 261 ? -12.634 5.361 40.672 1.00 51.00 261 SER A O 1
ATOM 2139 N N . SER A 1 262 ? -11.746 6.842 39.222 1.00 46.16 262 SER A N 1
ATOM 2140 C CA . SER A 1 262 ? -11.286 7.815 40.225 1.00 46.16 262 SER A CA 1
ATOM 2141 C C . SER A 1 262 ? -12.286 8.930 40.554 1.00 46.16 262 SER A C 1
ATOM 2143 O O . SER A 1 262 ? -12.205 9.497 41.642 1.00 46.16 262 SER A O 1
ATOM 2145 N N . GLU A 1 263 ? -13.273 9.216 39.697 1.00 43.94 263 GLU A N 1
ATOM 2146 C CA . GLU A 1 263 ? -14.205 10.332 39.909 1.00 43.94 263 GLU A CA 1
ATOM 2147 C C . GLU A 1 263 ? -15.681 9.926 39.778 1.00 43.94 263 GLU A C 1
ATOM 2149 O O . GLU A 1 263 ? -16.280 10.089 38.725 1.00 43.94 263 GLU A O 1
ATOM 2154 N N . ILE A 1 264 ? -16.270 9.436 40.880 1.00 46.38 264 ILE A N 1
ATOM 2155 C CA . ILE A 1 264 ? -17.562 9.831 41.505 1.00 46.38 264 ILE A CA 1
ATOM 2156 C C . ILE A 1 264 ? -18.871 9.878 40.647 1.00 46.38 264 ILE A C 1
ATOM 2158 O O . ILE A 1 264 ? -19.963 9.824 41.215 1.00 46.38 264 ILE A O 1
ATOM 2162 N N . THR A 1 265 ? -18.848 9.943 39.318 1.00 49.12 265 THR A N 1
ATOM 2163 C CA . THR A 1 265 ? -19.984 10.342 38.466 1.00 49.12 265 THR A CA 1
ATOM 2164 C C . THR A 1 265 ? -20.953 9.194 38.196 1.00 49.12 265 THR A C 1
ATOM 2166 O O . THR A 1 265 ? -22.147 9.351 38.454 1.00 49.12 265 THR A O 1
ATOM 2169 N N . ILE A 1 266 ? -20.445 8.006 37.851 1.00 50.97 266 ILE A N 1
ATOM 2170 C CA . ILE A 1 266 ? -21.257 6.786 37.663 1.00 50.97 266 ILE A CA 1
ATOM 2171 C C . ILE A 1 266 ? -22.046 6.449 38.948 1.00 50.97 266 ILE A C 1
ATOM 2173 O O . ILE A 1 266 ? -23.187 5.987 38.909 1.00 50.97 266 ILE A O 1
ATOM 2177 N N . PHE A 1 267 ? -21.470 6.753 40.116 1.00 52.41 267 PHE A N 1
ATOM 2178 C CA . PHE A 1 267 ? -22.045 6.431 41.426 1.00 52.41 267 PHE A CA 1
ATOM 2179 C C . PHE A 1 267 ? -23.050 7.467 41.954 1.00 52.41 267 PHE A C 1
ATOM 2181 O O . PHE A 1 267 ? -23.889 7.136 42.796 1.00 52.41 267 PHE A O 1
ATOM 2188 N N . LYS A 1 268 ? -23.029 8.704 41.436 1.00 56.78 268 LYS A N 1
ATOM 2189 C CA . LYS A 1 268 ? -24.021 9.748 41.763 1.00 56.78 268 LYS A CA 1
ATOM 2190 C C . LYS A 1 268 ? -25.392 9.464 41.139 1.00 56.78 268 LYS A C 1
ATOM 2192 O O . LYS A 1 268 ? -26.412 9.747 41.763 1.00 56.78 268 LYS A O 1
ATOM 2197 N N . SER A 1 269 ? -25.437 8.868 39.945 1.00 50.62 269 SER A N 1
ATOM 2198 C CA . SER A 1 269 ? -26.696 8.488 39.278 1.00 50.62 269 SER A CA 1
ATOM 2199 C C . SER A 1 269 ? -27.476 7.435 40.050 1.00 50.62 269 SER A C 1
ATOM 2201 O O . SER A 1 269 ? -28.705 7.445 40.050 1.00 50.62 269 SER A O 1
ATOM 2203 N N . ILE A 1 270 ? -26.745 6.559 40.739 1.00 52.88 270 ILE A N 1
ATOM 2204 C CA . ILE A 1 270 ? -27.300 5.533 41.606 1.00 52.88 270 ILE A CA 1
ATOM 2205 C C . ILE A 1 270 ? -28.063 6.262 42.730 1.00 52.88 270 ILE A C 1
ATOM 2207 O O . ILE A 1 270 ? -29.280 6.147 42.777 1.00 52.88 270 ILE A O 1
ATOM 2211 N N . SER A 1 271 ? -27.448 7.136 43.537 1.00 55.91 271 SER A N 1
ATOM 2212 C CA . SER A 1 271 ? -28.091 7.693 44.750 1.00 55.91 271 SER A CA 1
ATOM 2213 C C . SER A 1 271 ? -29.446 8.405 44.571 1.00 55.91 271 SER A C 1
ATOM 2215 O O . SER A 1 271 ? -30.238 8.398 45.509 1.00 55.91 271 SER A O 1
ATOM 2217 N N . ASN A 1 272 ? -29.741 8.993 43.406 1.00 54.28 272 ASN A N 1
ATOM 2218 C CA . ASN A 1 272 ? -30.934 9.834 43.204 1.00 54.28 272 ASN A CA 1
ATOM 2219 C C . ASN A 1 272 ? -32.248 9.064 42.978 1.00 54.28 272 ASN A C 1
ATOM 2221 O O . ASN A 1 272 ? -33.317 9.664 43.052 1.00 54.28 272 ASN A O 1
ATOM 2225 N N . TYR A 1 273 ? -32.194 7.758 42.709 1.00 52.88 273 TYR A N 1
ATOM 2226 C CA . TYR A 1 273 ? -33.384 6.940 42.430 1.00 52.88 273 TYR A CA 1
ATOM 2227 C C . TYR A 1 273 ? -33.831 6.087 43.624 1.00 52.88 273 TYR A C 1
ATOM 2229 O O . TYR A 1 273 ? -34.708 5.234 43.484 1.00 52.88 273 TYR A O 1
ATOM 2237 N N . PHE A 1 274 ? -33.241 6.290 44.807 1.00 55.78 274 PHE A N 1
ATOM 2238 C CA . PHE A 1 274 ? -33.493 5.439 45.967 1.00 55.78 274 PHE A CA 1
ATOM 2239 C C . PHE A 1 274 ? -34.500 6.031 46.971 1.00 55.78 274 PHE A C 1
ATOM 2241 O O . PHE A 1 274 ? -34.087 6.647 47.950 1.00 55.78 274 PHE A O 1
ATOM 2248 N N . SER A 1 275 ? -35.804 5.789 46.775 1.00 50.47 275 SER A N 1
ATOM 2249 C CA . SER A 1 275 ? -36.856 5.985 47.797 1.00 50.47 275 SER A CA 1
ATOM 2250 C C . SER A 1 275 ? -36.894 4.843 48.829 1.00 50.47 275 SER A C 1
ATOM 2252 O O . SER A 1 275 ? -36.331 3.775 48.599 1.00 50.47 275 SER A O 1
ATOM 2254 N N . ASP A 1 276 ? -37.527 5.063 49.985 1.00 50.25 276 ASP A N 1
ATOM 2255 C CA . ASP A 1 276 ? -37.400 4.204 51.178 1.00 50.25 276 ASP A CA 1
ATOM 2256 C C . ASP A 1 276 ? -38.266 2.925 51.228 1.00 50.25 276 ASP A C 1
ATOM 2258 O O . ASP A 1 276 ? -38.297 2.272 52.262 1.00 50.25 276 ASP A O 1
ATOM 2262 N N . ASP A 1 277 ? -38.854 2.465 50.117 1.00 55.75 277 ASP A N 1
ATOM 2263 C CA . ASP A 1 277 ? -39.625 1.203 50.063 1.00 55.75 277 ASP A CA 1
ATOM 2264 C C . ASP A 1 277 ? -39.332 0.399 48.782 1.00 55.75 277 ASP A C 1
ATOM 2266 O O . ASP A 1 277 ? -40.088 0.413 47.808 1.00 55.75 277 ASP A O 1
ATOM 2270 N N . TYR A 1 278 ? -38.205 -0.316 48.755 1.00 62.72 278 TYR A N 1
ATOM 2271 C CA . TYR A 1 278 ? -37.698 -0.917 47.519 1.00 62.72 278 TYR A CA 1
ATOM 2272 C C . TYR A 1 278 ? -38.452 -2.176 47.073 1.00 62.72 278 TYR A C 1
ATOM 2274 O O . TYR A 1 278 ? -38.293 -3.266 47.627 1.00 62.72 278 TYR A O 1
ATOM 2282 N N . LYS A 1 279 ? -39.195 -2.060 45.967 1.00 74.31 279 LYS A N 1
ATOM 2283 C CA . LYS A 1 279 ? -39.685 -3.212 45.188 1.00 74.31 279 LYS A CA 1
ATOM 2284 C C . LYS A 1 279 ? -38.620 -3.646 44.172 1.00 74.31 279 LYS A C 1
ATOM 2286 O O . LYS A 1 279 ? -37.937 -2.809 43.585 1.00 74.31 279 LYS A O 1
ATOM 2291 N N . LYS A 1 280 ? -38.529 -4.950 43.863 1.00 82.88 280 LYS A N 1
ATOM 2292 C CA . LYS A 1 280 ? -37.605 -5.516 42.844 1.00 82.88 280 LYS A CA 1
ATOM 2293 C C . LYS A 1 280 ? -37.623 -4.760 41.501 1.00 82.88 280 LYS A C 1
ATOM 2295 O O . LYS A 1 280 ? -36.610 -4.681 40.811 1.00 82.88 280 LYS A O 1
ATOM 2300 N N . SER A 1 281 ? -38.770 -4.198 41.114 1.00 83.25 281 SER A N 1
ATOM 2301 C CA . SER A 1 281 ? -38.933 -3.393 39.896 1.00 83.25 281 SER A CA 1
ATOM 2302 C C . SER A 1 281 ? -38.142 -2.082 39.906 1.00 83.25 281 SER A C 1
ATOM 2304 O O . SER A 1 281 ? -37.660 -1.660 38.858 1.00 83.25 281 SER A O 1
ATOM 2306 N N . GLU A 1 282 ? -38.001 -1.435 41.064 1.00 81.50 282 GLU A N 1
ATOM 2307 C CA . GLU A 1 282 ? -37.227 -0.196 41.206 1.00 81.50 282 GLU A CA 1
ATOM 2308 C C . GLU A 1 282 ? -35.729 -0.482 41.108 1.00 81.50 282 GLU A C 1
ATOM 2310 O O . GLU A 1 282 ? -35.023 0.233 40.401 1.00 81.50 282 GLU A O 1
ATOM 2315 N N . GLN A 1 283 ? -35.264 -1.598 41.689 1.00 81.06 283 GLN A N 1
ATOM 2316 C CA . GLN A 1 283 ? -33.868 -2.045 41.564 1.00 81.06 283 GLN A CA 1
ATOM 2317 C C . GLN A 1 283 ? -33.485 -2.270 40.097 1.00 81.06 283 GLN A C 1
ATOM 2319 O O . GLN A 1 283 ? -32.440 -1.803 39.658 1.00 81.06 283 GLN A O 1
ATOM 2324 N N . LYS A 1 284 ? -34.360 -2.904 39.301 1.00 87.62 284 LYS A N 1
ATOM 2325 C CA . LYS A 1 284 ? -34.113 -3.121 37.863 1.00 87.62 284 LYS A CA 1
ATOM 2326 C C . LYS A 1 284 ? -34.035 -1.815 37.069 1.00 87.62 284 LYS A C 1
ATOM 2328 O O . LYS A 1 284 ? -33.179 -1.689 36.197 1.00 87.62 284 LYS A O 1
ATOM 2333 N N . LYS A 1 285 ? -34.899 -0.838 37.374 1.00 86.06 285 LYS A N 1
ATOM 2334 C CA . LYS A 1 285 ? -34.854 0.494 36.743 1.00 86.06 285 LYS A CA 1
ATOM 2335 C C . LYS A 1 285 ? -33.563 1.235 37.094 1.00 86.06 285 LYS A C 1
ATOM 2337 O O . LYS A 1 285 ? -32.928 1.784 36.199 1.00 86.06 285 LYS A O 1
ATOM 2342 N N . ALA A 1 286 ? -33.163 1.207 38.367 1.00 81.00 286 ALA A N 1
ATOM 2343 C CA . ALA A 1 286 ? -31.910 1.801 38.822 1.00 81.00 286 ALA A CA 1
ATOM 2344 C C . ALA A 1 286 ? -30.695 1.140 38.150 1.00 81.00 286 ALA A C 1
ATOM 2346 O O . ALA A 1 286 ? -29.807 1.844 37.681 1.00 81.00 286 ALA A O 1
ATOM 2347 N N . THR A 1 287 ? -30.692 -0.194 38.026 1.00 85.50 287 THR A N 1
ATOM 2348 C CA . THR A 1 287 ? -29.674 -0.939 37.273 1.00 85.50 287 THR A CA 1
ATOM 2349 C C . THR A 1 287 ? -29.589 -0.468 35.824 1.00 85.50 287 THR A C 1
ATOM 2351 O O . THR A 1 287 ? -28.506 -0.098 35.389 1.00 85.50 287 THR A O 1
ATOM 2354 N N . ASN A 1 288 ? -30.702 -0.438 35.082 1.00 87.38 288 ASN A N 1
ATOM 2355 C CA . ASN A 1 288 ? -30.673 -0.049 33.665 1.00 87.38 288 ASN A CA 1
ATOM 2356 C C . ASN A 1 288 ? -30.132 1.359 33.471 1.00 87.38 288 ASN A C 1
ATOM 2358 O O . ASN A 1 288 ? -29.243 1.560 32.653 1.00 87.38 288 ASN A O 1
ATOM 2362 N N . LYS A 1 289 ? -30.611 2.305 34.279 1.00 83.56 289 LYS A N 1
ATOM 2363 C CA . LYS A 1 289 ? -30.157 3.687 34.198 1.00 83.56 289 LYS A CA 1
ATOM 2364 C C . LYS A 1 289 ? -28.670 3.828 34.535 1.00 83.56 289 LYS A C 1
ATOM 2366 O O . LYS A 1 289 ? -27.967 4.580 33.873 1.00 83.56 289 LYS A O 1
ATOM 2371 N N . ALA A 1 290 ? -28.189 3.107 35.549 1.00 80.75 290 ALA A N 1
ATOM 2372 C CA . ALA A 1 290 ? -26.777 3.123 35.917 1.00 80.75 290 ALA A CA 1
ATOM 2373 C C . ALA A 1 290 ? -25.886 2.560 34.801 1.00 80.75 290 ALA A C 1
ATOM 2375 O O . ALA A 1 290 ? -24.809 3.095 34.567 1.00 80.75 290 ALA A O 1
ATOM 2376 N N . ILE A 1 291 ? -26.340 1.517 34.100 1.00 84.56 291 ILE A N 1
ATOM 2377 C CA . ILE A 1 291 ? -25.616 0.938 32.961 1.00 84.56 291 ILE A CA 1
ATOM 2378 C C . ILE A 1 291 ? -25.621 1.894 31.761 1.00 84.56 291 ILE A C 1
ATOM 2380 O O . ILE A 1 291 ? -24.570 2.125 31.171 1.00 84.56 291 ILE A O 1
ATOM 2384 N N . GLU A 1 292 ? -26.766 2.501 31.436 1.00 83.62 292 GLU A N 1
ATOM 2385 C CA . GLU A 1 292 ? -26.872 3.503 30.365 1.00 83.62 292 GLU A CA 1
ATOM 2386 C C . GLU A 1 292 ? -25.951 4.707 30.620 1.00 83.62 292 GLU A C 1
ATOM 2388 O O . GLU A 1 292 ? -25.216 5.132 29.727 1.00 83.62 292 GLU A O 1
ATOM 2393 N N . ASP A 1 293 ? -25.960 5.241 31.847 1.00 79.94 293 ASP A N 1
ATOM 2394 C CA . ASP A 1 293 ? -25.081 6.342 32.250 1.00 79.94 293 ASP A CA 1
ATOM 2395 C C . ASP A 1 293 ? -23.601 5.901 32.191 1.00 79.94 293 ASP A C 1
ATOM 2397 O O . ASP A 1 293 ? -22.770 6.633 31.658 1.00 79.94 293 ASP A O 1
ATOM 2401 N N . PHE A 1 294 ? -23.279 4.679 32.636 1.00 79.31 294 PHE A N 1
ATOM 2402 C CA . PHE A 1 294 ? -21.926 4.112 32.574 1.00 79.31 294 PHE A CA 1
ATOM 2403 C C . PHE A 1 294 ? -21.384 4.015 31.141 1.00 79.31 294 PHE A C 1
ATOM 2405 O O . PHE A 1 294 ? -20.283 4.486 30.860 1.00 79.31 294 PHE A O 1
ATOM 2412 N N . ILE A 1 295 ? -22.162 3.457 30.210 1.00 80.81 295 ILE A N 1
ATOM 2413 C CA . ILE A 1 295 ? -21.765 3.319 28.799 1.00 80.81 295 ILE A CA 1
ATOM 2414 C C . ILE A 1 295 ? -21.635 4.689 28.135 1.00 80.81 295 ILE A C 1
ATOM 2416 O O . ILE A 1 295 ? -20.703 4.933 27.366 1.00 80.81 295 ILE A O 1
ATOM 2420 N N . LYS A 1 296 ? -22.540 5.617 28.455 1.00 81.44 296 LYS A N 1
ATOM 2421 C CA . LYS A 1 296 ? -22.476 6.993 27.962 1.00 81.44 296 LYS A CA 1
ATOM 2422 C C . LYS A 1 296 ? -21.224 7.716 28.454 1.00 81.44 296 LYS A C 1
ATOM 2424 O O . LYS A 1 296 ? -20.621 8.448 27.669 1.00 81.44 296 LYS A O 1
ATOM 2429 N N . ASP A 1 297 ? -20.830 7.508 29.706 1.00 78.06 297 ASP A N 1
ATOM 2430 C CA . ASP A 1 297 ? -19.608 8.078 30.271 1.00 78.06 297 ASP A CA 1
ATOM 2431 C C . ASP A 1 297 ? -18.361 7.491 29.603 1.00 78.06 297 ASP A C 1
ATOM 2433 O O . ASP A 1 297 ? -17.451 8.249 29.279 1.00 78.06 297 ASP A O 1
ATOM 2437 N N . ILE A 1 298 ? -18.344 6.187 29.294 1.00 78.50 298 ILE A N 1
ATOM 2438 C CA . ILE A 1 298 ? -17.274 5.566 28.494 1.00 78.50 298 ILE A CA 1
ATOM 2439 C C . ILE A 1 298 ? -17.179 6.226 27.115 1.00 78.50 298 ILE A C 1
ATOM 2441 O O . ILE A 1 298 ? -16.114 6.713 26.739 1.00 78.50 298 ILE A O 1
ATOM 2445 N N . LYS A 1 299 ? -18.293 6.301 26.374 1.00 78.25 299 LYS A N 1
ATOM 2446 C CA . LYS A 1 299 ? -18.320 6.855 25.007 1.00 78.25 299 LYS A CA 1
ATOM 2447 C C . LYS A 1 299 ? -17.961 8.347 24.949 1.00 78.25 299 LYS A C 1
ATOM 2449 O O . LYS A 1 299 ? -17.477 8.811 23.923 1.00 78.25 299 LYS A O 1
ATOM 2454 N N . LYS A 1 300 ? -18.211 9.109 26.021 1.00 78.19 300 LYS A N 1
ATOM 2455 C CA . LYS A 1 300 ? -17.918 10.555 26.114 1.00 78.19 300 LYS A CA 1
ATOM 2456 C C . LYS A 1 300 ? -16.613 10.880 26.832 1.00 78.19 300 LYS A C 1
ATOM 2458 O O . LYS A 1 300 ? -16.270 12.058 26.968 1.00 78.19 300 LYS A O 1
ATOM 2463 N N . ASN A 1 301 ? -15.913 9.875 27.344 1.00 76.44 301 ASN A N 1
ATOM 2464 C CA . ASN A 1 301 ? -14.646 10.085 28.012 1.00 76.44 301 ASN A CA 1
ATOM 2465 C C . ASN A 1 301 ? -13.614 10.573 26.982 1.00 76.44 301 ASN A C 1
ATOM 2467 O O . ASN A 1 301 ? -13.362 9.913 25.978 1.00 76.44 301 ASN A O 1
ATOM 2471 N N . LYS A 1 302 ? -13.003 11.735 27.238 1.00 75.75 302 LYS A N 1
ATOM 2472 C CA . LYS A 1 302 ? -12.038 12.351 26.314 1.00 75.75 302 LYS A CA 1
ATOM 2473 C C . LYS A 1 302 ? -10.791 11.498 26.087 1.00 75.75 302 LYS A C 1
ATOM 2475 O O . LYS A 1 302 ? -10.191 11.583 25.025 1.00 75.75 302 LYS A O 1
ATOM 2480 N N . GLU A 1 303 ? -10.367 10.717 27.075 1.00 72.94 303 GLU A N 1
ATOM 2481 C CA . GLU A 1 303 ? -9.214 9.824 26.940 1.00 72.94 303 GLU A CA 1
ATOM 2482 C C . GLU A 1 303 ? -9.552 8.648 26.027 1.00 72.94 303 GLU A C 1
ATOM 2484 O O . GLU A 1 303 ? -8.771 8.351 25.127 1.00 72.94 303 GLU A O 1
ATOM 2489 N N . VAL A 1 304 ? -10.749 8.064 26.187 1.00 73.88 304 VAL A N 1
ATOM 2490 C CA . VAL A 1 304 ? -11.290 7.054 25.263 1.00 73.88 304 VAL A CA 1
ATOM 2491 C C . VAL A 1 304 ? -11.380 7.639 23.857 1.00 73.88 304 VAL A C 1
ATOM 2493 O O . VAL A 1 304 ? -10.810 7.082 22.929 1.00 73.88 304 VAL A O 1
ATOM 2496 N N . GLU A 1 305 ? -12.021 8.797 23.690 1.00 77.94 305 GLU A N 1
ATOM 2497 C CA . GLU A 1 305 ? -12.154 9.462 22.389 1.00 77.94 305 GLU A CA 1
ATOM 2498 C C . GLU A 1 305 ? -10.784 9.709 21.731 1.00 77.94 305 GLU A C 1
ATOM 2500 O O . GLU A 1 305 ? -10.569 9.337 20.576 1.00 77.94 305 GLU A O 1
ATOM 2505 N N . ASN A 1 306 ? -9.821 10.261 22.476 1.00 79.56 306 ASN A N 1
ATOM 2506 C CA . ASN A 1 306 ? -8.462 10.496 21.989 1.00 79.56 306 ASN A CA 1
ATOM 2507 C C . ASN A 1 306 ? -7.738 9.197 21.617 1.00 79.56 306 ASN A C 1
ATOM 2509 O O . ASN A 1 306 ? -7.006 9.170 20.623 1.00 79.56 306 ASN A O 1
ATOM 2513 N N . PHE A 1 307 ? -7.931 8.126 22.387 1.00 77.75 307 PHE A N 1
ATOM 2514 C CA . PHE A 1 307 ? -7.386 6.804 22.091 1.00 77.75 307 PHE A CA 1
ATOM 2515 C C . PHE A 1 307 ? -7.951 6.255 20.775 1.00 77.75 307 PHE A C 1
ATOM 2517 O O . PHE A 1 307 ? -7.176 5.912 19.878 1.00 77.75 307 PHE A O 1
ATOM 2524 N N . LEU A 1 308 ? -9.281 6.276 20.606 1.00 79.00 308 LEU A N 1
ATOM 2525 C CA . LEU A 1 308 ? -9.944 5.835 19.374 1.00 79.00 308 LEU A CA 1
ATOM 2526 C C . LEU A 1 308 ? -9.452 6.650 18.164 1.00 79.00 308 LEU A C 1
ATOM 2528 O O . LEU A 1 308 ? -9.086 6.081 17.136 1.00 79.00 308 LEU A O 1
ATOM 2532 N N . ILE A 1 309 ? -9.375 7.981 18.290 1.00 84.44 309 ILE A N 1
ATOM 2533 C CA . ILE A 1 309 ? -8.853 8.871 17.239 1.00 84.44 309 ILE A CA 1
ATOM 2534 C C . ILE A 1 309 ? -7.396 8.533 16.900 1.00 84.44 309 ILE A C 1
ATOM 2536 O O . ILE A 1 309 ? -7.021 8.529 15.726 1.00 84.44 309 ILE A O 1
ATOM 2540 N N . THR A 1 310 ? -6.567 8.250 17.906 1.00 82.88 310 THR A N 1
ATOM 2541 C CA . THR A 1 310 ? -5.147 7.931 17.711 1.00 82.88 310 THR A CA 1
ATOM 2542 C C . THR A 1 310 ? -4.979 6.636 16.924 1.00 82.88 310 THR A C 1
ATOM 2544 O O . THR A 1 310 ? -4.238 6.628 15.943 1.00 82.88 310 THR A O 1
ATOM 2547 N N . ILE A 1 311 ? -5.707 5.574 17.283 1.00 80.44 311 ILE A N 1
ATOM 2548 C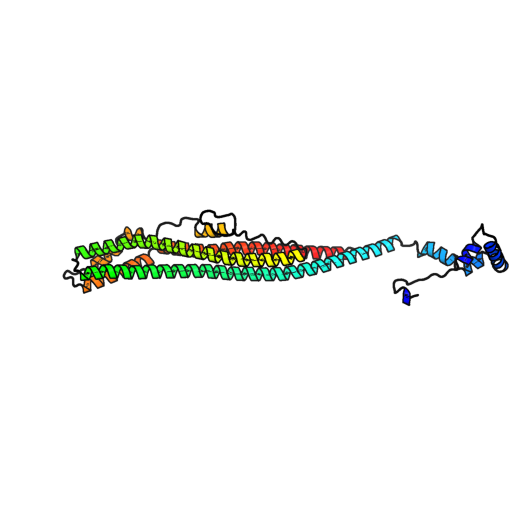 CA . ILE A 1 311 ? -5.686 4.299 16.548 1.00 80.44 311 ILE A CA 1
ATOM 2549 C C . ILE A 1 311 ? -6.142 4.497 15.104 1.00 80.44 311 ILE A C 1
ATOM 2551 O O . ILE A 1 311 ? -5.436 4.117 14.170 1.00 80.44 311 ILE A O 1
ATOM 2555 N N . LYS A 1 312 ? -7.276 5.174 14.902 1.00 84.94 312 LYS A N 1
ATOM 2556 C CA . LYS A 1 312 ? -7.799 5.456 13.560 1.00 84.94 312 LYS A CA 1
ATOM 2557 C C . LYS A 1 312 ? -6.800 6.231 12.703 1.00 84.94 312 LYS A C 1
ATOM 2559 O O . LYS A 1 312 ? -6.654 5.932 11.516 1.00 84.94 312 LYS A O 1
ATOM 2564 N N . ARG A 1 313 ? -6.093 7.198 13.295 1.00 86.88 313 ARG A N 1
ATOM 2565 C CA . ARG A 1 313 ? -5.054 7.974 12.610 1.00 86.88 313 ARG A CA 1
ATOM 2566 C C . ARG A 1 313 ? -3.856 7.108 12.229 1.00 86.88 313 ARG A C 1
ATOM 2568 O O . ARG A 1 313 ? -3.360 7.262 11.121 1.00 86.88 313 ARG A O 1
ATOM 2575 N N . LYS A 1 314 ? -3.426 6.167 13.079 1.00 85.75 314 LYS A N 1
ATOM 2576 C CA . LYS A 1 314 ? -2.348 5.223 12.730 1.00 85.75 314 LYS A CA 1
ATOM 2577 C C . LYS A 1 314 ? -2.672 4.435 11.455 1.00 85.75 314 LYS A C 1
ATOM 2579 O O . LYS A 1 314 ? -1.795 4.264 10.614 1.00 85.75 314 LYS A O 1
ATOM 2584 N N . TYR A 1 315 ? -3.925 4.002 11.283 1.00 87.12 315 TYR A N 1
ATOM 2585 C CA . TYR A 1 315 ? -4.353 3.256 10.091 1.00 87.12 315 TYR A CA 1
ATOM 2586 C C . TYR A 1 315 ? -4.273 4.107 8.816 1.00 87.12 315 TYR A C 1
ATOM 2588 O O . TYR A 1 315 ? -3.757 3.639 7.803 1.00 87.12 315 TYR A O 1
ATOM 2596 N N . ILE A 1 316 ? -4.711 5.370 8.877 1.00 88.88 316 ILE A N 1
ATOM 2597 C CA . ILE A 1 316 ? -4.612 6.309 7.746 1.00 88.88 316 ILE A CA 1
ATOM 2598 C C . ILE A 1 316 ? -3.151 6.649 7.442 1.00 88.88 316 ILE A C 1
ATOM 2600 O O . ILE A 1 316 ? -2.722 6.505 6.300 1.00 88.88 316 ILE A O 1
ATOM 2604 N N . ASN A 1 317 ? -2.376 7.036 8.459 1.00 86.00 317 ASN A N 1
ATOM 2605 C CA . ASN A 1 317 ? -0.966 7.393 8.304 1.00 86.00 317 ASN A CA 1
ATOM 2606 C C . ASN A 1 317 ? -0.173 6.249 7.659 1.00 86.00 317 ASN A C 1
ATOM 2608 O O . ASN A 1 317 ? 0.686 6.482 6.816 1.00 86.00 317 ASN A O 1
ATOM 2612 N N . CYS A 1 318 ? -0.498 5.002 8.008 1.00 82.44 318 CYS A N 1
ATOM 2613 C CA . CYS A 1 318 ? 0.109 3.832 7.392 1.00 82.44 318 CYS A CA 1
ATOM 2614 C C . CYS A 1 318 ? -0.118 3.785 5.871 1.00 82.44 318 CYS A C 1
ATOM 2616 O O . CYS A 1 318 ? 0.837 3.613 5.111 1.00 82.44 318 CYS A O 1
ATOM 2618 N N . ALA A 1 319 ? -1.355 3.997 5.415 1.00 85.06 319 ALA A N 1
ATOM 2619 C CA . ALA A 1 319 ? -1.667 4.067 3.989 1.00 85.06 319 ALA A CA 1
ATOM 2620 C C . ALA A 1 319 ? -0.988 5.271 3.303 1.00 85.06 319 ALA A C 1
ATOM 2622 O O . ALA A 1 319 ? -0.492 5.145 2.181 1.00 85.06 319 ALA A O 1
ATOM 2623 N N . GLU A 1 320 ? -0.925 6.424 3.973 1.00 86.81 320 GLU A N 1
ATOM 2624 C CA . GLU A 1 320 ? -0.286 7.640 3.455 1.00 86.81 320 GLU A CA 1
ATOM 2625 C C . GLU A 1 320 ? 1.230 7.491 3.283 1.00 86.81 320 GLU A C 1
ATOM 2627 O O . GLU A 1 320 ? 1.769 7.886 2.248 1.00 86.81 320 GLU A O 1
ATOM 2632 N N . GLU A 1 321 ? 1.930 6.885 4.241 1.00 81.75 321 GLU A N 1
ATOM 2633 C CA . GLU A 1 321 ? 3.375 6.676 4.128 1.00 81.75 321 GLU A CA 1
ATOM 2634 C C . GLU A 1 321 ? 3.731 5.668 3.024 1.00 81.75 321 GLU A C 1
ATOM 2636 O O . GLU A 1 321 ? 4.722 5.843 2.307 1.00 81.75 321 GLU A O 1
ATOM 2641 N N . ILE A 1 322 ? 2.909 4.631 2.824 1.00 81.69 322 ILE A N 1
ATOM 2642 C CA . ILE A 1 322 ? 3.065 3.726 1.677 1.00 81.69 322 ILE A CA 1
ATOM 2643 C C . ILE A 1 322 ? 2.847 4.492 0.368 1.00 81.69 322 ILE A C 1
ATOM 2645 O O . ILE A 1 322 ? 3.635 4.345 -0.569 1.00 81.69 322 ILE A O 1
ATOM 2649 N N . ASN A 1 323 ? 1.821 5.346 0.311 1.00 83.62 323 ASN A N 1
ATOM 2650 C CA . ASN A 1 323 ? 1.552 6.181 -0.855 1.00 83.62 323 ASN A CA 1
ATOM 2651 C C . ASN A 1 323 ? 2.741 7.099 -1.187 1.00 83.62 323 ASN A C 1
ATOM 2653 O O . ASN A 1 323 ? 3.154 7.158 -2.342 1.00 83.62 323 ASN A O 1
ATOM 2657 N N . GLN A 1 324 ? 3.353 7.753 -0.196 1.00 82.25 324 GLN A N 1
ATOM 2658 C CA . GLN A 1 324 ? 4.548 8.576 -0.423 1.00 82.25 324 GLN A CA 1
ATOM 2659 C C . GLN A 1 324 ? 5.669 7.777 -1.101 1.00 82.25 324 GLN A C 1
ATOM 2661 O O . GLN A 1 324 ? 6.260 8.245 -2.073 1.00 82.25 324 GLN A O 1
ATOM 2666 N N . LYS A 1 325 ? 5.908 6.534 -0.666 1.00 79.38 325 LYS A N 1
ATOM 2667 C CA . LYS A 1 325 ? 6.899 5.658 -1.308 1.00 79.38 325 LYS A CA 1
ATOM 2668 C C . LYS A 1 325 ? 6.528 5.303 -2.747 1.00 79.38 325 LYS A C 1
ATOM 2670 O O . LYS A 1 325 ? 7.413 5.268 -3.601 1.00 79.38 325 LYS A O 1
ATOM 2675 N N . PHE A 1 326 ? 5.250 5.055 -3.037 1.00 81.88 326 PHE A N 1
ATOM 2676 C CA . PHE A 1 326 ? 4.796 4.854 -4.414 1.00 81.88 326 PHE A CA 1
ATOM 2677 C C . PHE A 1 326 ? 5.026 6.092 -5.287 1.00 81.88 326 PHE A C 1
ATOM 2679 O O . PHE A 1 326 ? 5.494 5.942 -6.415 1.00 81.88 326 PHE A O 1
ATOM 2686 N N . GLN A 1 327 ? 4.776 7.301 -4.775 1.00 81.06 327 GLN A N 1
ATOM 2687 C CA . GLN A 1 327 ? 5.041 8.537 -5.521 1.00 81.06 327 GLN A CA 1
ATOM 2688 C C . GLN A 1 327 ? 6.531 8.712 -5.827 1.00 81.06 327 GLN A C 1
ATOM 2690 O O . GLN A 1 327 ? 6.883 8.939 -6.979 1.00 81.06 327 GLN A O 1
ATOM 2695 N N . THR A 1 328 ? 7.421 8.490 -4.855 1.00 78.94 328 THR A N 1
ATOM 2696 C CA . THR A 1 328 ? 8.874 8.551 -5.097 1.00 78.94 328 THR A CA 1
ATOM 2697 C C . THR A 1 328 ? 9.324 7.549 -6.164 1.00 78.94 328 THR A C 1
ATOM 2699 O O . THR A 1 328 ? 10.166 7.855 -7.008 1.00 78.94 328 THR A O 1
ATOM 2702 N N . LEU A 1 329 ? 8.760 6.336 -6.167 1.00 76.81 329 LEU A N 1
ATOM 2703 C CA . LEU A 1 329 ? 9.049 5.369 -7.226 1.00 76.81 329 LEU A CA 1
ATOM 2704 C C . LEU A 1 329 ? 8.576 5.866 -8.592 1.00 76.81 329 LEU A C 1
ATOM 2706 O O . LEU A 1 329 ? 9.295 5.693 -9.573 1.00 76.81 329 LEU A O 1
ATOM 2710 N N . LEU A 1 330 ? 7.397 6.483 -8.658 1.00 81.69 330 LEU A N 1
ATOM 2711 C CA . LEU A 1 330 ? 6.861 7.044 -9.891 1.00 81.69 330 LEU A CA 1
ATOM 2712 C C . LEU A 1 330 ? 7.726 8.180 -10.437 1.00 81.69 330 LEU A C 1
ATOM 2714 O O . LEU A 1 330 ? 8.061 8.156 -11.621 1.00 81.69 330 LEU A O 1
ATOM 2718 N N . GLU A 1 331 ? 8.139 9.109 -9.580 1.00 82.31 331 GLU A N 1
ATOM 2719 C CA . GLU A 1 331 ? 9.022 10.227 -9.931 1.00 82.31 331 GLU A CA 1
ATOM 2720 C C . GLU A 1 331 ? 10.337 9.731 -10.554 1.00 82.31 331 GLU A C 1
ATOM 2722 O O . GLU A 1 331 ? 10.727 10.191 -11.628 1.00 82.31 331 GLU A O 1
ATOM 2727 N N . ASN A 1 332 ? 10.964 8.705 -9.965 1.00 76.88 332 ASN A N 1
ATOM 2728 C CA . ASN A 1 332 ? 12.189 8.099 -10.508 1.00 76.88 332 ASN A CA 1
ATOM 2729 C C . ASN A 1 332 ? 11.989 7.524 -11.927 1.00 76.88 332 ASN A C 1
ATOM 2731 O O . ASN A 1 332 ? 12.878 7.597 -12.786 1.00 76.88 332 ASN A O 1
ATOM 2735 N N . GLN A 1 333 ? 10.818 6.938 -12.204 1.00 78.44 333 GLN A N 1
ATOM 2736 C CA . GLN A 1 333 ? 10.512 6.414 -13.539 1.00 78.44 333 GLN A CA 1
ATOM 2737 C C . GLN A 1 333 ? 10.230 7.533 -14.549 1.00 78.44 333 GLN A C 1
ATOM 2739 O O . GLN A 1 333 ? 10.624 7.432 -15.713 1.00 78.44 333 GLN A O 1
ATOM 2744 N N . GLU A 1 334 ? 9.580 8.615 -14.124 1.00 86.00 334 GLU A N 1
ATOM 2745 C CA . GLU A 1 334 ? 9.364 9.797 -14.961 1.00 86.00 334 GLU A CA 1
ATOM 2746 C C . GLU A 1 334 ? 10.684 10.493 -15.320 1.00 86.00 334 GLU A C 1
ATOM 2748 O O . GLU A 1 334 ? 10.885 10.880 -16.477 1.00 86.00 334 GLU A O 1
ATOM 2753 N N . GLU A 1 335 ? 11.623 10.573 -14.376 1.00 82.69 335 GLU A N 1
ATOM 2754 C CA . GLU A 1 335 ? 12.972 11.084 -14.623 1.00 82.69 335 GLU A CA 1
ATOM 2755 C C . GLU A 1 335 ? 13.722 10.224 -15.652 1.00 82.69 335 GLU A C 1
ATOM 2757 O O . GLU A 1 335 ? 14.312 10.747 -16.602 1.00 82.69 335 GLU A O 1
ATOM 2762 N N . THR A 1 336 ? 13.618 8.898 -15.537 1.00 81.12 336 THR A N 1
ATOM 2763 C CA . THR A 1 336 ? 14.210 7.961 -16.505 1.00 81.12 336 THR A CA 1
ATOM 2764 C C . THR A 1 336 ? 13.661 8.185 -17.920 1.00 81.12 336 THR A C 1
ATOM 2766 O O . THR A 1 336 ? 14.425 8.248 -18.888 1.00 81.12 336 THR A O 1
ATOM 2769 N N . LEU A 1 337 ? 12.344 8.383 -18.067 1.00 86.12 337 LEU A N 1
ATOM 2770 C CA . LEU A 1 337 ? 11.739 8.723 -19.360 1.00 86.12 337 LEU A CA 1
ATOM 2771 C C . LEU A 1 337 ? 12.272 10.054 -19.910 1.00 86.12 337 LEU A C 1
ATOM 2773 O O . LEU A 1 337 ? 12.555 10.156 -21.106 1.00 86.12 337 LEU A O 1
ATOM 2777 N N . SER A 1 338 ? 12.422 11.063 -19.050 1.00 87.56 338 SER A N 1
ATOM 2778 C CA . SER A 1 338 ? 12.977 12.370 -19.420 1.00 87.56 338 SER A CA 1
ATOM 2779 C C . SER A 1 338 ? 14.402 12.246 -19.972 1.00 87.56 338 SER A C 1
ATOM 2781 O O . SER A 1 338 ? 14.721 12.844 -21.001 1.00 87.56 338 SER A O 1
ATOM 2783 N N . LEU A 1 339 ? 15.244 11.405 -19.360 1.00 84.56 339 LEU A N 1
ATOM 2784 C CA . LEU A 1 339 ? 16.598 11.126 -19.849 1.00 84.56 339 LEU A CA 1
ATOM 2785 C C . LEU A 1 339 ? 16.598 10.453 -21.228 1.00 84.56 339 LEU A C 1
ATOM 2787 O O . LEU A 1 339 ? 17.395 10.835 -22.091 1.00 84.56 339 LEU A O 1
ATOM 2791 N N . PHE A 1 340 ? 15.690 9.505 -21.486 1.00 84.00 340 PHE A N 1
ATOM 2792 C CA . PHE A 1 340 ? 15.582 8.891 -22.814 1.00 84.00 340 PHE A CA 1
ATOM 2793 C C . PHE A 1 340 ? 15.151 9.890 -23.889 1.00 84.00 340 PHE A C 1
ATOM 2795 O O . PHE A 1 340 ? 15.700 9.871 -24.991 1.00 84.00 340 PHE A O 1
ATOM 2802 N N . LEU A 1 341 ? 14.209 10.781 -23.570 1.00 90.31 341 LEU A N 1
ATOM 2803 C CA . LEU A 1 341 ? 13.765 11.832 -24.487 1.00 90.31 341 LEU A CA 1
ATOM 2804 C C . LEU A 1 341 ? 14.907 12.805 -24.815 1.00 90.31 341 LEU A C 1
ATOM 2806 O O . LEU A 1 341 ? 15.207 12.999 -25.987 1.00 90.31 341 LEU A O 1
ATOM 2810 N N . LYS A 1 342 ? 15.633 13.301 -23.804 1.00 89.38 342 LYS A N 1
ATOM 2811 C CA . LYS A 1 342 ? 16.825 14.147 -24.015 1.00 89.38 342 LYS A CA 1
ATOM 2812 C C . LYS A 1 342 ? 17.889 13.448 -24.862 1.00 89.38 342 LYS A C 1
ATOM 2814 O O . LYS A 1 342 ? 18.493 14.060 -25.737 1.00 89.38 342 LYS A O 1
ATOM 2819 N N . THR A 1 343 ? 18.116 12.156 -24.616 1.00 84.50 343 THR A N 1
ATOM 2820 C CA . THR A 1 343 ? 19.055 11.352 -25.413 1.00 84.50 343 THR A CA 1
ATOM 2821 C C . THR A 1 343 ? 18.639 11.322 -26.882 1.00 84.50 343 THR A C 1
ATOM 2823 O O . THR A 1 343 ? 19.486 11.470 -27.760 1.00 84.50 343 THR A O 1
ATOM 2826 N N . LYS A 1 344 ? 17.339 11.171 -27.159 1.00 89.38 344 LYS A N 1
ATOM 2827 C CA . LYS A 1 344 ? 16.804 11.187 -28.523 1.00 89.38 344 LYS A CA 1
ATOM 2828 C C . LYS A 1 344 ? 17.082 12.522 -29.207 1.00 89.38 344 LYS A C 1
ATOM 2830 O O . LYS A 1 344 ? 17.636 12.519 -30.305 1.00 89.38 344 LYS A O 1
ATOM 2835 N N . ASP A 1 345 ? 16.776 13.627 -28.536 1.00 92.12 345 ASP A N 1
ATOM 2836 C CA . ASP A 1 345 ? 16.973 14.975 -29.075 1.00 92.12 345 ASP A CA 1
ATOM 2837 C C . ASP A 1 345 ? 18.451 15.229 -29.426 1.00 92.12 345 ASP A C 1
ATOM 2839 O O . ASP A 1 345 ? 18.759 15.732 -30.507 1.00 92.12 345 ASP A O 1
ATOM 2843 N N . LEU A 1 346 ? 19.387 14.777 -28.580 1.00 89.88 346 LEU A N 1
ATOM 2844 C CA . LEU A 1 346 ? 20.829 14.863 -28.851 1.00 89.88 346 LEU A CA 1
ATOM 2845 C C . LEU A 1 346 ? 21.248 14.097 -30.117 1.00 89.88 346 LEU A C 1
ATOM 2847 O O . LEU A 1 346 ? 22.065 14.596 -30.894 1.00 89.88 346 LEU A O 1
ATOM 2851 N N . PHE A 1 347 ? 20.703 12.898 -30.351 1.00 86.06 347 PHE A N 1
ATOM 2852 C CA . PHE A 1 347 ? 20.978 12.140 -31.578 1.00 86.06 347 PHE A CA 1
ATOM 2853 C C . PHE A 1 347 ? 20.382 12.815 -32.820 1.00 86.06 347 PHE A C 1
ATOM 2855 O O . PHE A 1 347 ? 21.021 12.818 -33.875 1.00 86.06 347 PHE A O 1
ATOM 2862 N N . GLU A 1 348 ? 19.197 13.420 -32.709 1.00 91.44 348 GLU A N 1
ATOM 2863 C CA . GLU A 1 348 ? 18.602 14.200 -33.799 1.00 91.44 348 GLU A CA 1
ATOM 2864 C C . GLU A 1 348 ? 19.420 15.458 -34.121 1.00 91.44 348 GLU A C 1
ATOM 2866 O O . GLU A 1 348 ? 19.630 15.782 -35.292 1.00 91.44 348 GLU A O 1
ATOM 2871 N N . GLU A 1 349 ? 19.929 16.159 -33.108 1.00 91.19 349 GLU A N 1
ATOM 2872 C CA . GLU A 1 349 ? 20.833 17.296 -33.298 1.00 91.19 349 GLU A CA 1
ATOM 2873 C C . GLU A 1 349 ? 22.164 16.885 -33.924 1.00 91.19 349 GLU A C 1
ATOM 2875 O O . GLU A 1 349 ? 22.653 17.564 -34.829 1.00 91.19 349 GLU A O 1
ATOM 2880 N N . LEU A 1 350 ? 22.750 15.772 -33.469 1.00 85.31 350 LEU A N 1
ATOM 2881 C CA . LEU A 1 350 ? 23.978 15.229 -34.044 1.00 85.31 350 LEU A CA 1
ATOM 2882 C C . LEU A 1 350 ? 23.786 14.920 -35.531 1.00 85.31 350 LEU A C 1
ATOM 2884 O O . LEU A 1 350 ? 24.631 15.288 -36.342 1.00 85.31 350 LEU A O 1
ATOM 2888 N N . LYS A 1 351 ? 22.648 14.315 -35.897 1.00 87.38 351 LYS A N 1
ATOM 2889 C CA . LYS A 1 351 ? 22.296 14.030 -37.293 1.00 87.38 351 LYS A CA 1
ATOM 2890 C C . LYS A 1 351 ? 22.253 15.296 -38.152 1.00 87.38 351 LYS A C 1
ATOM 2892 O O . LYS A 1 351 ? 22.689 15.251 -39.292 1.00 87.38 351 LYS A O 1
ATOM 2897 N N . LYS A 1 352 ? 21.750 16.418 -37.623 1.00 88.56 352 LYS A N 1
ATOM 2898 C CA . LYS A 1 352 ? 21.673 17.705 -38.347 1.00 88.56 352 LYS A CA 1
ATOM 2899 C C . LYS A 1 352 ? 23.041 18.367 -38.564 1.00 88.56 352 LYS A C 1
ATOM 2901 O O . LYS A 1 352 ? 23.155 19.232 -39.425 1.00 88.56 352 LYS A O 1
ATOM 2906 N N . LYS A 1 353 ? 24.048 18.011 -37.758 1.00 83.88 353 LYS A N 1
ATOM 2907 C CA . LYS A 1 353 ? 25.403 18.594 -37.790 1.00 83.88 353 LYS A CA 1
ATOM 2908 C C . LYS A 1 353 ? 26.381 17.838 -38.706 1.00 83.88 353 LYS A C 1
ATOM 2910 O O . LYS A 1 353 ? 27.472 18.353 -38.944 1.00 83.88 353 LYS A O 1
ATOM 2915 N N . ILE A 1 354 ? 26.020 16.638 -39.174 1.00 77.81 354 ILE A N 1
ATOM 2916 C CA . ILE A 1 354 ? 26.816 15.764 -40.066 1.00 77.81 354 ILE A CA 1
ATOM 2917 C C . ILE A 1 354 ? 26.359 15.958 -41.509 1.00 77.81 354 ILE A C 1
ATOM 2919 O O . ILE A 1 354 ? 27.244 16.080 -42.395 1.00 77.81 354 ILE A O 1
#

Secondary structure (DSSP, 8-state):
-HHHH-TT--------HHHHHHHH-SS--HHHHHHHHHHHTTS-HHHHHHHTTHHHHHHIIIIIISTTHHHHHHHHHHHHHHHHHHHHHHHHHHHHHHHHHHHHHHHHHHHHHHHHHHHHHHHHHHHHHHHHHHHHHHHHHHHHHHHHHHHHH---HHHHHHHHHHHHHHHHHHHHHHHHHHHHHHHHHHHHHHHHHHHHHHHHHHHHHHHHHTTT-----------SS--TT---SSHHHHHHHHHHSS-----SSHHHHHSSHHHHHHHTT--SS--HHHHHHHHHHHHHHHHHHHHH-HHHHHHHHHHHHHHHHHHHHHHHHHHHHHHHHHHHHHHHHHHHHHHHHHHHH-

Radius of gyration: 48.05 Å; chains: 1; bounding box: 100×33×142 Å

Sequence (354 aa):
MKESLGDFYNQHLVLSARVIFLSLANFLLDDNLKEKEKFLAHFSKEELLEKANFYAFSKFLQQDFITNTQEKINTVNRHKLITLIDKHLNKLEKGISTFKNSLQSFKNQIKESMQNLHSIAEKSQRDFDNSIDELLDNLETEIRD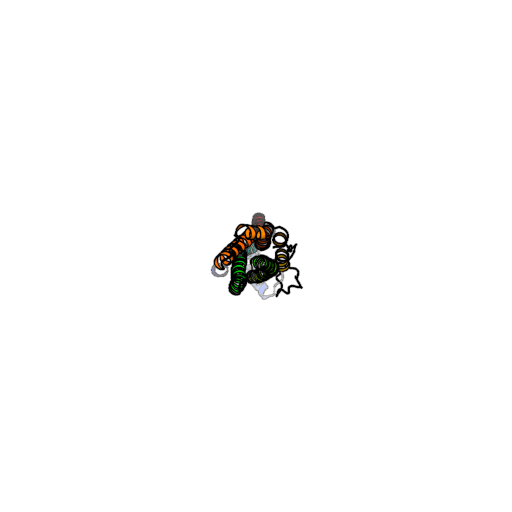KMYHKIQEGIGKNDFKIYLENILKKHIDILNQQFKDIENIISNNLIATIQEELEKFNHYMNMIERRYSNLNISVNLNNFNMPNGINKAEFTLGTMSLVATILFGGPTAIIVLGVLSSEITIFKSISNYFSDDYKKSEQKKATNKAIEDFIKDIKKNKEVENFLITIKRKYINCAEEINQKFQTLLENQEETLSLFLKTKDLFEELKKKI